Protein AF-A0A3A8KL55-F1 (afdb_monomer)

Structure (mmCIF, N/CA/C/O backbone):
data_AF-A0A3A8KL55-F1
#
_entry.id   AF-A0A3A8KL55-F1
#
loop_
_atom_site.group_PDB
_atom_site.id
_atom_site.type_symbol
_atom_site.label_atom_id
_atom_site.label_alt_id
_atom_site.label_comp_id
_atom_site.label_asym_id
_atom_site.label_entity_id
_atom_site.label_seq_id
_atom_site.pdbx_PDB_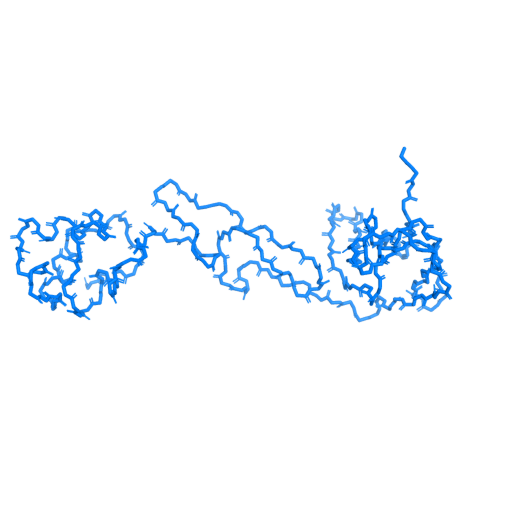ins_code
_atom_site.Cartn_x
_atom_site.Cartn_y
_atom_site.Cartn_z
_atom_site.occupancy
_atom_site.B_iso_or_equiv
_atom_site.auth_seq_id
_atom_site.auth_comp_id
_atom_site.auth_asym_id
_atom_site.auth_atom_id
_atom_site.pdbx_PDB_model_num
ATOM 1 N N . MET A 1 1 ? 3.731 14.176 -21.083 1.00 36.91 1 MET A N 1
ATOM 2 C CA . MET A 1 1 ? 4.213 13.287 -20.003 1.00 36.91 1 MET A CA 1
ATOM 3 C C . MET A 1 1 ? 4.665 11.995 -20.670 1.00 36.91 1 MET A C 1
ATOM 5 O O . MET A 1 1 ? 3.839 11.348 -21.293 1.00 36.91 1 MET A O 1
ATOM 9 N N . ARG A 1 2 ? 5.972 11.704 -20.706 1.00 37.31 2 ARG A N 1
ATOM 10 C CA . ARG A 1 2 ? 6.503 10.469 -21.318 1.00 37.31 2 ARG A CA 1
ATOM 11 C C . ARG A 1 2 ? 6.173 9.282 -20.397 1.00 37.31 2 ARG A C 1
ATOM 13 O O . ARG A 1 2 ? 6.331 9.465 -19.190 1.00 37.31 2 ARG A O 1
ATOM 20 N N . PRO A 1 3 ? 5.735 8.114 -20.899 1.00 42.66 3 PRO A N 1
ATOM 21 C CA . PRO A 1 3 ? 5.427 6.990 -20.028 1.00 42.66 3 PRO A CA 1
ATOM 22 C C . PRO A 1 3 ? 6.727 6.487 -19.399 1.00 42.66 3 PRO A C 1
ATOM 24 O O . PRO A 1 3 ? 7.694 6.197 -20.104 1.00 42.66 3 PRO A O 1
ATOM 27 N N . ASN A 1 4 ? 6.746 6.403 -18.071 1.00 59.03 4 ASN A N 1
ATOM 28 C CA . ASN A 1 4 ? 7.640 5.488 -17.369 1.00 59.03 4 ASN A CA 1
ATOM 29 C C . ASN A 1 4 ? 7.372 4.067 -17.904 1.00 59.03 4 ASN A C 1
ATOM 31 O O . ASN A 1 4 ? 6.256 3.806 -18.360 1.00 59.03 4 ASN A O 1
ATOM 35 N N . GLY A 1 5 ? 8.382 3.192 -17.908 1.00 59.16 5 GLY A N 1
ATOM 36 C CA . GLY A 1 5 ? 8.314 1.869 -18.531 1.00 59.16 5 GLY A CA 1
ATOM 37 C C . GLY A 1 5 ? 7.001 1.144 -18.233 1.00 59.16 5 GLY A C 1
ATOM 38 O O . GLY A 1 5 ? 6.706 0.816 -17.086 1.00 59.16 5 GLY A O 1
ATOM 39 N N . SER A 1 6 ? 6.188 0.970 -19.271 1.00 65.31 6 SER A N 1
ATOM 40 C CA . SER A 1 6 ? 4.924 0.246 -19.220 1.00 65.31 6 SER A CA 1
ATOM 41 C C . SER A 1 6 ? 4.944 -0.790 -20.324 1.00 65.31 6 SER A C 1
ATOM 43 O O . SER A 1 6 ? 5.433 -0.527 -21.427 1.00 65.31 6 SER A O 1
ATOM 45 N N . ILE A 1 7 ? 4.451 -1.984 -20.021 1.00 76.19 7 ILE A N 1
ATOM 46 C CA . ILE A 1 7 ? 4.358 -3.053 -21.005 1.00 76.19 7 ILE A CA 1
ATOM 47 C C . ILE A 1 7 ? 3.054 -3.809 -20.846 1.00 76.19 7 ILE A C 1
ATOM 49 O O . ILE A 1 7 ? 2.580 -4.013 -19.732 1.00 76.19 7 ILE A O 1
ATOM 53 N N . VAL A 1 8 ? 2.478 -4.210 -21.974 1.00 74.19 8 VAL A N 1
ATOM 54 C CA . VAL A 1 8 ? 1.319 -5.095 -21.996 1.00 74.19 8 VAL A CA 1
ATOM 55 C C . VAL A 1 8 ? 1.827 -6.533 -21.962 1.00 74.19 8 VAL A C 1
ATOM 57 O O . VAL A 1 8 ? 2.539 -6.951 -22.874 1.00 74.19 8 VAL A O 1
ATOM 60 N N . LEU A 1 9 ? 1.454 -7.289 -20.934 1.00 70.94 9 LEU A N 1
ATOM 61 C CA . LEU A 1 9 ? 1.744 -8.713 -20.804 1.00 70.94 9 LEU A CA 1
ATOM 62 C C . LEU A 1 9 ? 0.426 -9.465 -20.607 1.00 70.94 9 LEU A C 1
ATOM 64 O O . LEU A 1 9 ? -0.319 -9.173 -19.675 1.00 70.94 9 LEU A O 1
ATOM 68 N N . ALA A 1 10 ? 0.113 -10.390 -21.519 1.00 68.88 10 ALA A 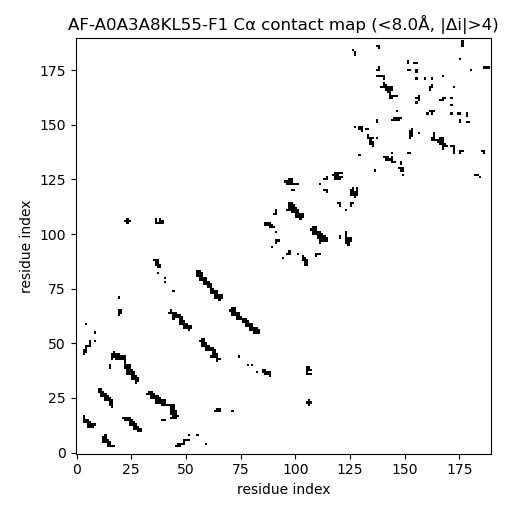N 1
ATOM 69 C CA . ALA A 1 10 ? -1.117 -11.192 -21.486 1.00 68.88 10 ALA A CA 1
ATOM 70 C C . ALA A 1 10 ? -2.422 -10.372 -21.319 1.00 68.88 10 ALA A C 1
ATOM 72 O O . ALA A 1 10 ? -3.377 -10.826 -20.699 1.00 68.88 10 ALA A O 1
ATOM 73 N N . GLY A 1 11 ? -2.467 -9.155 -21.877 1.00 70.56 11 GLY A N 1
ATOM 74 C CA . GLY A 1 11 ? -3.636 -8.269 -21.806 1.00 70.56 11 GLY A CA 1
ATOM 75 C C . GLY A 1 11 ? -3.683 -7.339 -20.590 1.00 70.56 11 GLY A C 1
ATOM 76 O O . GLY A 1 11 ? -4.599 -6.527 -20.511 1.00 70.56 11 GLY A O 1
ATOM 77 N N . SER A 1 12 ? -2.695 -7.389 -19.695 1.00 73.62 12 SER A N 1
ATOM 78 C CA . SER A 1 12 ? -2.568 -6.492 -18.537 1.00 73.62 12 SER A CA 1
ATOM 79 C C . SER A 1 12 ? -1.385 -5.540 -18.699 1.00 73.62 12 SER A C 1
ATOM 81 O O . SER A 1 12 ? -0.402 -5.891 -19.347 1.00 73.62 12 SER A O 1
ATOM 83 N N . ILE A 1 13 ? -1.455 -4.336 -18.123 1.00 81.31 13 ILE A N 1
ATOM 84 C CA . ILE A 1 13 ? -0.344 -3.368 -18.177 1.00 81.31 13 ILE A CA 1
ATOM 85 C C . ILE A 1 13 ? 0.463 -3.467 -16.887 1.00 81.31 13 ILE A C 1
ATOM 87 O O . ILE A 1 13 ? -0.091 -3.318 -15.803 1.00 81.31 13 ILE A O 1
ATOM 91 N N . VAL A 1 14 ? 1.769 -3.681 -17.006 1.00 82.62 14 VAL A N 1
ATOM 92 C CA . VAL A 1 14 ? 2.706 -3.710 -15.878 1.00 82.62 14 VAL A CA 1
ATOM 93 C C . VAL A 1 14 ? 3.468 -2.393 -15.836 1.00 82.62 14 VAL A C 1
ATOM 95 O O . VAL A 1 14 ? 4.018 -1.974 -16.858 1.00 82.62 14 VAL A O 1
ATOM 98 N N . LEU A 1 15 ? 3.529 -1.764 -14.663 1.00 82.31 15 LEU A N 1
ATOM 99 C CA . LEU A 1 15 ? 4.378 -0.604 -14.395 1.00 82.31 15 LEU A CA 1
ATOM 100 C C . LEU A 1 15 ? 5.210 -0.834 -13.143 1.00 82.31 15 LEU A C 1
ATOM 102 O O . LEU A 1 15 ? 4.754 -1.464 -12.195 1.00 82.31 15 LEU A O 1
ATOM 106 N N . ALA A 1 16 ? 6.414 -0.270 -13.117 1.00 82.19 16 ALA A N 1
ATOM 107 C CA . ALA A 1 16 ? 7.213 -0.205 -11.903 1.00 82.19 16 ALA A CA 1
ATOM 108 C C . ALA A 1 16 ? 7.806 1.188 -11.693 1.00 82.19 16 ALA A C 1
ATOM 110 O O . ALA A 1 16 ? 8.289 1.839 -12.625 1.00 82.19 16 ALA A O 1
ATOM 111 N N . GLY A 1 17 ? 7.805 1.636 -10.439 1.00 71.81 17 GLY A N 1
ATOM 112 C CA . GLY A 1 17 ? 8.478 2.861 -10.019 1.00 71.81 17 GLY A CA 1
ATOM 113 C C . GLY A 1 17 ? 7.759 4.152 -10.424 1.00 71.81 17 GLY A C 1
ATOM 114 O O . GLY A 1 17 ? 6.663 4.445 -9.958 1.00 71.81 17 GLY A O 1
ATOM 115 N N . GLY A 1 18 ? 8.427 5.014 -11.195 1.00 64.81 18 GLY A N 1
ATOM 116 C CA . GLY A 1 18 ? 7.912 6.340 -11.585 1.00 64.81 18 GLY A CA 1
ATOM 117 C C . GLY A 1 18 ? 8.309 7.506 -10.664 1.00 64.81 18 GLY A C 1
ATOM 118 O O . GLY A 1 18 ? 8.196 8.664 -11.070 1.00 64.81 18 GLY A O 1
ATOM 119 N N . SER A 1 19 ? 8.881 7.214 -9.491 1.00 71.50 19 SER A N 1
ATOM 120 C CA . SER A 1 19 ? 9.556 8.166 -8.593 1.00 71.50 19 SER A CA 1
ATOM 121 C C . SER A 1 19 ? 10.930 7.626 -8.187 1.00 71.50 19 SER A C 1
ATOM 123 O O . SER A 1 19 ? 11.159 6.419 -8.226 1.00 71.50 19 SER A O 1
ATOM 125 N N . TYR A 1 20 ? 11.848 8.504 -7.778 1.00 75.88 20 TYR A N 1
ATOM 126 C CA . TYR A 1 20 ? 13.230 8.144 -7.424 1.00 75.88 20 TYR A CA 1
ATOM 127 C C . TYR A 1 20 ? 13.354 7.264 -6.167 1.00 75.88 20 TYR A C 1
ATOM 129 O O . TYR A 1 20 ? 14.419 6.710 -5.910 1.00 75.88 20 TYR A O 1
ATOM 137 N N . ASN A 1 21 ? 12.266 7.127 -5.406 1.00 78.88 21 ASN A N 1
ATOM 138 C CA . ASN A 1 21 ? 12.149 6.342 -4.178 1.00 78.88 21 ASN A CA 1
ATOM 139 C C . ASN A 1 21 ? 10.981 5.335 -4.205 1.00 78.88 21 ASN A C 1
ATOM 141 O O . ASN A 1 21 ? 10.640 4.792 -3.159 1.00 78.88 21 ASN A O 1
ATOM 145 N N . ASN A 1 22 ? 10.347 5.103 -5.362 1.00 85.12 22 ASN A N 1
ATOM 146 C CA . ASN A 1 22 ? 9.259 4.131 -5.484 1.00 85.12 22 ASN A CA 1
ATOM 147 C C . ASN A 1 22 ? 9.781 2.836 -6.111 1.00 85.12 22 ASN A C 1
ATOM 149 O O . ASN A 1 22 ? 10.326 2.854 -7.217 1.00 85.12 22 ASN A O 1
ATOM 153 N N . THR A 1 23 ? 9.588 1.725 -5.413 1.00 88.75 23 THR A N 1
ATOM 154 C CA . THR A 1 23 ? 9.913 0.379 -5.891 1.00 88.75 23 THR A CA 1
ATOM 155 C C . THR A 1 23 ? 8.685 -0.427 -6.294 1.00 88.75 23 THR A C 1
ATOM 157 O O . THR A 1 23 ? 8.842 -1.496 -6.868 1.00 88.75 23 THR A O 1
ATOM 160 N N . THR A 1 24 ? 7.473 0.053 -6.028 1.00 88.06 24 THR A N 1
ATOM 161 C CA . THR A 1 24 ? 6.241 -0.711 -6.250 1.00 88.06 24 THR A CA 1
ATOM 162 C C . THR A 1 24 ? 6.092 -1.114 -7.714 1.00 88.06 24 THR A C 1
ATOM 164 O O . THR A 1 24 ? 6.313 -0.300 -8.617 1.00 88.06 24 THR A O 1
ATOM 167 N N . VAL A 1 25 ? 5.696 -2.368 -7.928 1.00 88.56 25 VAL A N 1
ATOM 168 C CA . VAL A 1 25 ? 5.250 -2.905 -9.212 1.00 88.56 25 VAL A CA 1
ATOM 169 C C . VAL A 1 25 ? 3.731 -3.009 -9.174 1.00 88.56 25 VAL A C 1
ATOM 171 O O . VAL A 1 25 ? 3.157 -3.643 -8.284 1.00 88.56 25 VAL A O 1
ATOM 174 N N . GLU A 1 26 ? 3.079 -2.371 -10.135 1.00 87.94 26 GLU A N 1
ATOM 175 C CA . GLU A 1 26 ? 1.630 -2.280 -10.249 1.00 87.94 26 GLU A CA 1
ATOM 176 C C . GLU A 1 26 ? 1.160 -2.936 -11.548 1.00 87.94 26 GLU A C 1
ATOM 178 O O . GLU A 1 26 ? 1.756 -2.765 -12.615 1.00 87.94 26 GLU A O 1
ATOM 183 N N . LEU A 1 27 ? 0.071 -3.690 -11.444 1.00 88.12 27 LEU A N 1
ATOM 184 C CA . LEU A 1 27 ? -0.604 -4.357 -12.544 1.00 88.12 27 LEU A CA 1
ATOM 185 C C . LEU A 1 27 ? -1.968 -3.703 -12.755 1.00 88.12 27 LEU A C 1
ATOM 187 O O . LEU A 1 27 ? -2.792 -3.658 -11.840 1.00 88.12 27 LEU A O 1
ATOM 191 N N . TYR A 1 28 ? -2.218 -3.231 -13.969 1.00 86.25 28 TYR A N 1
ATOM 192 C CA . TYR A 1 28 ? -3.541 -2.822 -14.413 1.00 86.25 28 TYR A CA 1
ATOM 193 C C . TYR A 1 28 ? -4.221 -3.966 -15.144 1.00 86.25 28 TYR A C 1
ATOM 195 O O . TYR A 1 28 ? -3.682 -4.482 -16.126 1.00 86.25 28 TYR A O 1
ATOM 203 N N . THR A 1 29 ? -5.421 -4.310 -14.687 1.00 82.88 29 THR A N 1
ATOM 204 C CA . THR A 1 29 ? -6.281 -5.315 -15.314 1.00 82.88 29 THR A CA 1
ATOM 205 C C . THR A 1 29 ? -7.404 -4.602 -16.075 1.00 82.88 29 THR A C 1
ATOM 207 O O . THR A 1 29 ? -8.324 -4.083 -15.438 1.00 82.88 29 THR A O 1
ATOM 210 N N . PRO A 1 30 ? -7.377 -4.541 -17.424 1.00 83.25 30 PRO A N 1
ATOM 211 C CA . PRO A 1 30 ? -8.348 -3.753 -18.189 1.00 83.25 30 PRO A CA 1
ATOM 212 C C . PRO A 1 30 ? -9.792 -4.243 -18.079 1.00 83.25 30 PRO A C 1
ATOM 214 O O . PRO A 1 30 ? -10.712 -3.441 -18.188 1.00 83.25 30 PRO A O 1
ATOM 217 N N . THR A 1 31 ? -10.004 -5.542 -17.848 1.00 84.88 31 THR A N 1
ATOM 218 C CA . THR A 1 31 ? -11.348 -6.132 -17.734 1.00 84.88 31 THR A CA 1
ATOM 219 C C . THR A 1 31 ? -12.111 -5.613 -16.517 1.00 84.88 31 THR A C 1
ATOM 221 O O . THR A 1 31 ? -13.326 -5.454 -16.581 1.00 84.88 31 THR A O 1
ATOM 224 N N . THR A 1 32 ? -11.407 -5.318 -15.424 1.00 84.94 32 THR A N 1
ATOM 225 C CA . THR A 1 32 ? -11.970 -4.741 -14.194 1.00 84.94 32 THR A CA 1
ATOM 226 C C . THR A 1 32 ? -11.694 -3.245 -14.070 1.00 84.94 32 THR A C 1
ATOM 228 O O . THR A 1 32 ? -12.287 -2.577 -13.226 1.00 84.94 32 THR A O 1
ATOM 231 N N . GLY A 1 33 ? -10.782 -2.706 -14.882 1.00 85.75 33 GLY A N 1
ATOM 232 C CA . GLY A 1 33 ? -10.326 -1.324 -14.791 1.00 85.75 33 GLY A CA 1
ATOM 233 C C . GLY A 1 33 ? -9.566 -1.018 -13.497 1.00 85.75 33 GLY A C 1
ATOM 234 O O . GLY A 1 33 ? -9.502 0.143 -13.096 1.00 85.75 33 GLY A O 1
ATOM 235 N N . THR A 1 34 ? -9.006 -2.030 -12.828 1.00 84.62 34 THR A N 1
ATOM 236 C CA . THR A 1 34 ? -8.385 -1.880 -11.503 1.00 84.62 34 THR A CA 1
ATOM 237 C C . THR A 1 34 ? -6.866 -1.957 -11.555 1.00 84.62 34 THR A C 1
ATOM 239 O O . THR A 1 34 ? -6.295 -2.749 -12.306 1.00 84.62 34 THR A O 1
ATOM 242 N N . TRP A 1 35 ? -6.228 -1.181 -10.680 1.00 86.75 35 TRP A N 1
ATOM 243 C CA . TRP A 1 35 ? -4.807 -1.274 -10.357 1.00 86.75 35 TRP A CA 1
ATOM 244 C C . TRP A 1 35 ? -4.599 -2.136 -9.113 1.00 86.75 35 TRP A C 1
ATOM 246 O O . TRP A 1 35 ? -5.328 -1.992 -8.131 1.00 86.75 35 TRP A O 1
ATOM 256 N N . SER A 1 36 ? -3.588 -2.999 -9.135 1.00 84.38 36 SER A N 1
ATOM 257 C CA . SER A 1 36 ? -3.158 -3.779 -7.972 1.00 84.38 36 SER A CA 1
ATOM 258 C C . SER A 1 36 ? -1.638 -3.798 -7.874 1.00 84.38 36 SER A C 1
ATOM 260 O O . SER A 1 36 ? -0.959 -4.063 -8.862 1.00 84.38 36 SER A O 1
ATOM 262 N N . SER A 1 37 ? -1.099 -3.566 -6.680 1.00 88.38 37 SER A N 1
ATOM 263 C CA . SER A 1 37 ? 0.328 -3.756 -6.409 1.00 88.38 37 SER A CA 1
ATOM 264 C C . SER A 1 37 ? 0.618 -5.252 -6.273 1.00 88.38 37 SER A C 1
ATOM 266 O O . SER A 1 37 ? -0.044 -5.943 -5.503 1.00 88.38 37 SER A O 1
ATOM 268 N N . VAL A 1 38 ? 1.575 -5.738 -7.064 1.00 89.06 38 VAL A N 1
ATOM 269 C CA . VAL A 1 38 ? 1.903 -7.169 -7.218 1.00 89.06 38 VAL A CA 1
ATOM 270 C C . VAL A 1 38 ? 3.298 -7.516 -6.698 1.00 89.06 38 VAL A C 1
ATOM 272 O O . VAL A 1 38 ? 3.735 -8.661 -6.773 1.00 89.06 38 VAL A O 1
ATOM 275 N N . GLY A 1 39 ? 4.007 -6.529 -6.153 1.00 88.62 39 GLY A N 1
ATOM 276 C CA . GLY A 1 39 ? 5.327 -6.678 -5.557 1.00 88.62 39 GLY A CA 1
ATOM 277 C C . GLY A 1 39 ? 6.113 -5.375 -5.611 1.00 88.62 39 GLY A C 1
ATOM 278 O O . GLY A 1 39 ? 5.568 -4.307 -5.897 1.00 88.62 39 GLY A O 1
ATOM 279 N N . ALA A 1 40 ? 7.412 -5.476 -5.353 1.00 89.06 40 ALA A N 1
ATOM 280 C CA . ALA A 1 40 ? 8.327 -4.350 -5.397 1.00 89.06 40 ALA A CA 1
ATOM 281 C C . ALA A 1 40 ? 9.672 -4.764 -5.999 1.00 89.06 40 ALA A C 1
ATOM 283 O O . ALA A 1 40 ? 10.133 -5.888 -5.808 1.00 89.06 40 ALA A O 1
ATOM 284 N N . LEU A 1 41 ? 10.300 -3.825 -6.696 1.00 88.06 41 LEU A N 1
ATOM 285 C CA . LEU A 1 41 ? 11.698 -3.883 -7.080 1.00 88.06 41 LEU A CA 1
ATOM 286 C C . LEU A 1 41 ? 12.594 -3.791 -5.835 1.00 88.06 41 LEU A C 1
ATOM 288 O O . LEU A 1 41 ? 12.299 -3.104 -4.859 1.00 88.06 41 LEU A O 1
ATOM 292 N N . THR A 1 42 ? 13.740 -4.440 -5.899 1.00 89.12 42 THR A N 1
ATOM 293 C CA . THR A 1 42 ? 14.839 -4.343 -4.938 1.00 89.12 42 THR A CA 1
ATOM 294 C C . THR A 1 42 ? 15.500 -2.966 -4.958 1.00 89.12 42 THR A C 1
ATOM 296 O O . THR A 1 42 ? 15.993 -2.504 -3.929 1.00 89.12 42 THR A O 1
ATOM 299 N N . GLN A 1 43 ? 15.483 -2.278 -6.105 1.00 88.00 43 GLN A N 1
ATOM 300 C CA . GLN A 1 43 ? 16.051 -0.943 -6.265 1.00 88.00 43 GLN A CA 1
ATOM 301 C C . GLN A 1 43 ? 15.096 -0.026 -7.033 1.00 88.00 43 GLN A C 1
ATOM 303 O O . GLN A 1 43 ? 14.657 -0.338 -8.140 1.00 88.00 43 GLN A O 1
ATOM 308 N N . ALA A 1 44 ? 14.809 1.148 -6.460 1.00 89.00 44 ALA A N 1
ATOM 309 C CA . ALA A 1 44 ? 14.002 2.161 -7.129 1.00 89.00 44 ALA A CA 1
ATOM 310 C C . ALA A 1 44 ? 14.709 2.622 -8.407 1.00 89.00 44 ALA A C 1
ATOM 312 O O . ALA A 1 44 ? 15.908 2.901 -8.403 1.00 89.00 44 ALA A O 1
ATOM 313 N N . ARG A 1 45 ? 13.959 2.724 -9.503 1.00 89.94 45 ARG A N 1
ATOM 314 C CA . ARG A 1 45 ? 14.486 3.147 -10.802 1.00 89.94 45 ARG A CA 1
ATOM 315 C C . ARG A 1 45 ? 13.444 3.948 -11.568 1.00 89.94 45 ARG A C 1
ATOM 317 O O . ARG A 1 45 ? 12.284 3.560 -11.677 1.00 89.94 45 ARG A O 1
ATOM 324 N N . LYS A 1 46 ? 13.869 5.057 -12.165 1.00 87.62 46 LYS A N 1
ATOM 325 C CA . LYS A 1 46 ? 13.066 5.914 -13.052 1.00 87.62 46 LYS A CA 1
ATOM 326 C C . LYS A 1 46 ? 13.718 5.990 -14.430 1.00 87.62 46 LYS A C 1
ATOM 328 O O . LYS A 1 46 ? 14.923 5.784 -14.545 1.00 87.62 46 LYS A O 1
ATOM 333 N N . SER A 1 47 ? 12.934 6.314 -15.460 1.00 87.94 47 SER A N 1
ATOM 334 C CA . SER A 1 47 ? 13.427 6.516 -16.831 1.00 87.94 47 SER A CA 1
ATOM 335 C C . SER A 1 47 ? 14.160 5.287 -17.383 1.00 87.94 47 SER A C 1
ATOM 337 O O . SER A 1 47 ? 15.100 5.413 -18.161 1.00 87.94 47 SER A O 1
ATOM 339 N N . HIS A 1 48 ? 13.747 4.101 -16.942 1.00 87.81 48 HIS A N 1
ATOM 340 C CA . HIS A 1 48 ? 14.295 2.821 -17.363 1.00 87.81 48 HIS A CA 1
ATOM 341 C C . HIS A 1 48 ? 13.464 2.264 -18.535 1.00 87.81 48 HIS A C 1
ATOM 343 O O . HIS A 1 48 ? 12.237 2.415 -18.536 1.00 87.81 48 HIS A O 1
ATOM 349 N N . PRO A 1 49 ? 14.083 1.613 -19.532 1.00 88.38 49 PRO A N 1
ATOM 350 C CA . PRO A 1 49 ? 13.366 0.768 -20.477 1.00 88.38 49 PRO A CA 1
ATOM 351 C C . PRO A 1 49 ? 12.795 -0.486 -19.799 1.00 88.38 49 PRO A C 1
ATOM 353 O O . PRO A 1 49 ? 13.403 -1.042 -18.881 1.00 88.38 49 PRO A O 1
ATOM 356 N N . THR A 1 50 ? 11.648 -0.943 -20.296 1.00 87.88 50 THR A N 1
ATOM 357 C CA . THR A 1 50 ? 10.954 -2.166 -19.863 1.00 87.88 50 THR A CA 1
ATOM 358 C C . THR A 1 50 ? 10.788 -3.132 -21.022 1.00 87.88 50 THR A C 1
ATOM 360 O O . THR A 1 50 ? 10.318 -2.729 -22.086 1.00 87.88 50 THR A O 1
ATOM 363 N N . VAL A 1 51 ? 11.134 -4.402 -20.811 1.00 89.44 51 VAL A N 1
ATOM 364 C CA . VAL A 1 51 ? 11.040 -5.461 -21.828 1.00 89.44 51 VAL A CA 1
ATOM 365 C C . VAL A 1 51 ? 10.304 -6.669 -21.257 1.00 89.44 51 VAL A C 1
ATOM 367 O O . VAL A 1 51 ? 10.587 -7.098 -20.144 1.00 89.44 51 VAL A O 1
ATOM 370 N N . ALA A 1 52 ? 9.369 -7.227 -22.020 1.00 89.31 52 ALA A N 1
ATOM 371 C CA . ALA A 1 52 ? 8.691 -8.473 -21.688 1.00 89.31 52 ALA A CA 1
ATOM 372 C C . ALA A 1 52 ? 9.528 -9.636 -22.209 1.00 89.31 52 ALA A C 1
ATOM 374 O O . ALA A 1 52 ? 9.974 -9.618 -23.360 1.00 89.31 52 ALA A O 1
ATOM 375 N N . LEU A 1 53 ? 9.740 -10.638 -21.366 1.00 87.69 53 LEU A N 1
ATOM 376 C CA . LEU A 1 53 ? 10.454 -11.851 -21.726 1.00 87.69 53 LEU A CA 1
ATOM 377 C C . LEU A 1 53 ? 9.465 -12.923 -22.227 1.00 87.69 53 LEU A C 1
ATOM 379 O O . LEU A 1 53 ? 8.315 -12.948 -21.781 1.00 87.69 53 LEU A O 1
ATOM 383 N N . PRO A 1 54 ? 9.885 -13.830 -23.134 1.00 86.38 54 PRO A N 1
ATOM 384 C CA . PRO A 1 54 ? 9.018 -14.893 -23.663 1.00 86.38 54 PRO A CA 1
ATOM 385 C C . PRO A 1 54 ? 8.470 -15.855 -22.602 1.00 86.38 54 PRO A C 1
ATOM 387 O O . PRO A 1 54 ? 7.462 -16.513 -22.832 1.00 86.38 54 PRO A O 1
ATOM 390 N N . ASP A 1 55 ? 9.135 -15.939 -21.451 1.00 85.50 55 ASP A N 1
ATOM 391 C CA . ASP A 1 55 ? 8.727 -16.753 -20.304 1.00 85.50 55 ASP A CA 1
ATOM 392 C C . ASP A 1 55 ? 7.721 -16.045 -19.375 1.00 85.50 55 ASP A C 1
ATOM 394 O O . ASP A 1 55 ? 7.367 -16.583 -18.330 1.00 85.50 55 ASP A O 1
ATOM 398 N N . GLY A 1 56 ? 7.249 -14.848 -19.744 1.00 83.00 56 GLY A N 1
ATOM 399 C CA . GLY A 1 56 ? 6.248 -14.088 -18.991 1.00 83.00 56 GLY A CA 1
ATOM 400 C C . GLY A 1 56 ? 6.817 -13.166 -17.908 1.00 83.00 56 GLY A C 1
ATOM 401 O O . GLY A 1 56 ? 6.050 -12.469 -17.243 1.00 83.00 56 GLY A O 1
ATOM 402 N N . ARG A 1 57 ? 8.142 -13.110 -17.735 1.00 88.50 57 ARG A N 1
ATOM 403 C CA . ARG A 1 57 ? 8.793 -12.175 -16.803 1.00 88.50 57 ARG A CA 1
ATOM 404 C C . ARG A 1 57 ? 8.997 -10.794 -17.431 1.00 88.50 57 ARG A C 1
ATOM 406 O O . ARG A 1 57 ? 8.946 -10.627 -18.650 1.00 88.50 57 ARG A O 1
ATOM 413 N N . VAL A 1 58 ? 9.260 -9.788 -16.599 1.00 90.06 58 VAL A N 1
ATOM 414 C CA . VAL A 1 58 ? 9.512 -8.403 -17.032 1.00 90.06 58 VAL A CA 1
ATOM 415 C C . VAL A 1 58 ? 10.925 -7.982 -16.650 1.00 90.06 58 VAL A C 1
ATOM 417 O O . VAL A 1 58 ? 11.360 -8.194 -15.524 1.00 90.06 58 VAL A O 1
ATOM 420 N N . LEU A 1 59 ? 11.645 -7.374 -17.587 1.00 91.00 59 LEU A N 1
ATOM 421 C CA . LEU A 1 59 ? 13.001 -6.870 -17.411 1.00 91.00 59 LEU A CA 1
ATOM 422 C C . LEU A 1 59 ? 12.997 -5.340 -17.345 1.00 91.00 59 LEU A C 1
ATOM 424 O O . LEU A 1 59 ? 12.544 -4.675 -18.280 1.00 91.00 59 LEU A O 1
ATOM 428 N N . PHE A 1 60 ? 13.557 -4.786 -16.274 1.00 91.06 60 PHE A N 1
ATOM 429 C CA . PHE A 1 60 ? 13.757 -3.356 -16.067 1.00 91.06 60 PHE A CA 1
ATOM 430 C C . PHE A 1 60 ? 15.240 -3.006 -16.207 1.00 91.06 60 PHE A C 1
ATOM 432 O O . PHE A 1 60 ? 16.071 -3.439 -15.408 1.00 91.06 60 PHE A O 1
ATOM 439 N N . LEU A 1 61 ? 15.587 -2.221 -17.225 1.00 91.94 61 LEU A N 1
ATOM 440 C CA . LEU A 1 61 ? 16.975 -1.970 -17.624 1.00 91.94 61 LEU A CA 1
ATOM 441 C C . LEU A 1 61 ? 17.466 -0.6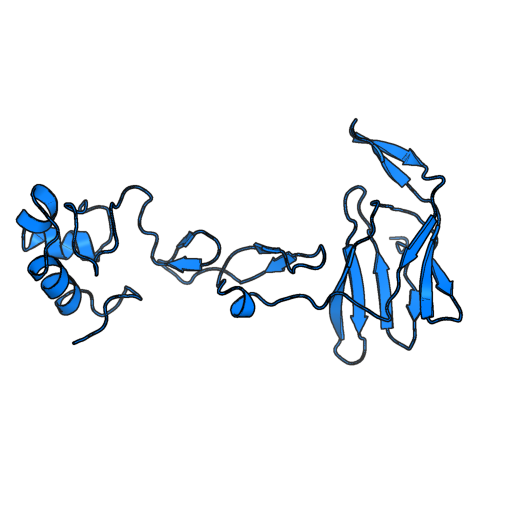10 -17.112 1.00 91.94 61 LEU A C 1
ATOM 443 O O . LEU A 1 61 ? 16.942 0.425 -17.510 1.00 91.94 61 LEU A O 1
ATOM 447 N N . GLY A 1 62 ? 18.501 -0.583 -16.272 1.00 91.88 62 GLY A N 1
ATOM 448 C CA . GLY A 1 62 ? 19.167 0.655 -15.861 1.00 91.88 62 GLY A CA 1
ATOM 449 C C . GLY A 1 62 ? 18.207 1.718 -15.315 1.00 91.88 62 GLY A C 1
ATOM 450 O O . GLY A 1 62 ? 17.377 1.441 -14.443 1.00 91.88 62 GLY A O 1
ATOM 451 N N . GLY A 1 63 ? 18.336 2.942 -15.828 1.00 90.94 63 GLY A N 1
ATOM 452 C CA . GLY A 1 63 ? 17.575 4.115 -15.398 1.00 90.94 63 GLY A CA 1
ATOM 453 C C . GLY A 1 63 ? 18.345 4.968 -14.393 1.00 90.94 63 GLY A C 1
ATOM 454 O O . GLY A 1 63 ? 19.572 4.937 -14.343 1.00 90.94 63 GLY A O 1
ATOM 455 N N . THR A 1 64 ? 17.624 5.749 -13.596 1.00 91.38 64 THR A N 1
ATOM 456 C CA . THR A 1 64 ? 18.196 6.599 -12.541 1.00 91.38 64 THR A CA 1
ATOM 457 C C . THR A 1 64 ? 17.524 6.342 -11.200 1.00 91.38 64 THR A C 1
ATOM 459 O O . THR A 1 64 ? 16.298 6.200 -11.159 1.00 91.38 64 THR A O 1
ATOM 462 N N . ALA A 1 65 ? 18.300 6.372 -10.120 1.00 90.12 65 ALA A N 1
ATOM 463 C CA . ALA A 1 65 ? 17.831 6.268 -8.737 1.00 90.12 65 ALA A CA 1
ATOM 464 C C . ALA A 1 65 ? 18.346 7.439 -7.890 1.00 90.12 65 ALA A C 1
ATOM 466 O O . ALA A 1 65 ? 19.284 8.128 -8.294 1.00 90.12 65 ALA A O 1
ATOM 467 N N . SER A 1 66 ? 17.767 7.650 -6.708 1.00 90.19 66 SER A N 1
ATOM 468 C CA . SER A 1 66 ? 18.360 8.532 -5.696 1.00 90.19 66 SER A CA 1
ATOM 469 C C . SER A 1 66 ? 19.461 7.805 -4.920 1.00 90.19 66 SER A C 1
ATOM 471 O O . SER A 1 66 ? 19.260 6.688 -4.445 1.00 90.19 66 SER A O 1
ATOM 473 N N . SER A 1 67 ? 20.617 8.448 -4.761 1.00 86.31 67 SER A N 1
ATOM 474 C CA . SER A 1 67 ? 21.664 8.030 -3.829 1.00 86.31 67 SER A CA 1
ATOM 475 C C . SER A 1 67 ? 21.255 8.313 -2.379 1.00 86.31 67 SER A C 1
ATOM 477 O O . SER A 1 67 ? 20.325 9.077 -2.112 1.00 86.31 67 SER A O 1
ATOM 479 N N . SER A 1 68 ? 22.013 7.771 -1.423 1.00 84.38 68 SER A N 1
ATOM 480 C CA . SER A 1 68 ? 21.875 8.100 0.005 1.00 84.38 68 SER A CA 1
ATOM 481 C C . SER A 1 68 ? 22.073 9.591 0.312 1.00 84.38 68 SER A C 1
ATOM 483 O O . SER A 1 68 ? 21.536 10.091 1.292 1.00 84.38 68 SER A O 1
ATOM 485 N N . SER A 1 69 ? 22.802 10.316 -0.541 1.00 86.56 69 SER A N 1
ATOM 486 C CA . SER A 1 69 ? 22.991 11.769 -0.470 1.00 86.56 69 SER A CA 1
ATOM 487 C C . SER A 1 69 ? 21.898 12.577 -1.188 1.00 86.56 69 SER A C 1
ATOM 489 O O . SER A 1 69 ? 22.024 13.793 -1.316 1.00 86.56 69 SER A O 1
ATOM 491 N N . GLY A 1 70 ? 20.840 11.925 -1.686 1.00 83.94 70 GLY A N 1
ATOM 492 C CA . GLY A 1 70 ? 19.728 12.563 -2.400 1.00 83.94 70 GLY A CA 1
ATOM 493 C C . GLY A 1 70 ? 20.032 12.943 -3.854 1.00 83.94 70 GLY A C 1
ATOM 494 O O . GLY A 1 70 ? 19.179 13.518 -4.527 1.00 83.94 70 GLY A O 1
ATOM 495 N N . SER A 1 71 ? 21.221 12.611 -4.362 1.00 89.06 71 SER A N 1
ATOM 496 C CA . SER A 1 71 ? 21.626 12.913 -5.736 1.00 89.06 71 SER A CA 1
ATOM 497 C C . SER A 1 71 ? 21.106 11.857 -6.712 1.00 89.06 71 SER A C 1
ATOM 499 O O . SER A 1 71 ? 21.010 10.681 -6.371 1.00 89.06 71 SER A O 1
ATOM 501 N N . MET A 1 72 ? 20.768 12.251 -7.939 1.00 88.50 72 MET A N 1
ATOM 502 C CA . MET A 1 72 ? 20.329 11.301 -8.964 1.00 88.50 72 MET A CA 1
ATOM 503 C C . MET A 1 72 ? 21.535 10.612 -9.604 1.00 88.50 72 MET A C 1
ATOM 505 O O . MET A 1 72 ? 22.401 11.282 -10.163 1.00 88.50 72 MET A O 1
ATOM 509 N N . VAL A 1 73 ? 21.567 9.281 -9.566 1.00 91.56 73 VAL A N 1
ATOM 510 C CA . VAL A 1 73 ? 22.661 8.473 -10.121 1.00 91.56 73 VAL A CA 1
ATOM 511 C C . VAL A 1 73 ? 22.153 7.505 -11.193 1.00 91.56 73 VAL A C 1
ATOM 513 O O . VAL A 1 73 ? 21.064 6.940 -11.033 1.00 91.56 73 VAL A O 1
ATOM 516 N N . PRO A 1 74 ? 22.900 7.307 -12.297 1.00 92.62 74 PRO A N 1
ATOM 517 C CA . PRO A 1 74 ? 22.567 6.298 -13.292 1.00 92.62 74 PRO A CA 1
ATOM 518 C C . PRO A 1 74 ? 22.777 4.893 -12.721 1.00 92.62 74 PRO A C 1
ATOM 520 O O . PRO A 1 74 ? 23.729 4.637 -11.984 1.00 92.62 74 PRO A O 1
ATOM 523 N N . LEU A 1 75 ? 21.894 3.971 -13.090 1.00 91.75 75 LEU A N 1
ATOM 524 C CA . LEU A 1 75 ? 21.989 2.567 -12.723 1.00 91.75 75 LEU A CA 1
ATOM 525 C C . LEU A 1 75 ? 22.626 1.769 -13.860 1.00 91.75 75 LEU A C 1
ATOM 527 O O . LEU A 1 75 ? 22.100 1.728 -14.970 1.00 91.75 75 LEU A O 1
ATOM 531 N N . ALA A 1 76 ? 23.716 1.071 -13.547 1.00 93.44 76 ALA A N 1
ATOM 532 C CA . ALA A 1 76 ? 24.303 0.030 -14.395 1.00 93.44 76 ALA A CA 1
ATOM 533 C C . ALA A 1 76 ? 23.748 -1.372 -14.058 1.00 93.44 76 ALA A C 1
ATOM 535 O O . ALA A 1 76 ? 24.377 -2.384 -14.348 1.00 93.44 76 ALA A O 1
ATOM 536 N N . SER A 1 77 ? 22.586 -1.429 -13.398 1.00 92.50 77 SER A N 1
ATOM 537 C CA . SER A 1 77 ? 21.919 -2.656 -12.963 1.00 92.50 77 SER A CA 1
ATOM 538 C C . SER A 1 77 ? 20.669 -2.931 -13.795 1.00 92.50 77 SER A C 1
ATOM 540 O O . SER A 1 77 ? 19.981 -2.013 -14.248 1.00 92.50 77 SER A O 1
ATOM 542 N N . VAL A 1 78 ? 20.347 -4.209 -13.946 1.00 92.69 78 VAL A N 1
ATOM 543 C CA . VAL A 1 78 ? 19.082 -4.691 -14.502 1.00 92.69 78 VAL A CA 1
ATOM 544 C C . VAL A 1 78 ? 18.327 -5.445 -13.420 1.00 92.69 78 VAL A C 1
ATOM 546 O O . VAL A 1 78 ? 18.939 -6.000 -12.508 1.00 92.69 78 VAL A O 1
ATOM 549 N N . GLU A 1 79 ? 17.008 -5.472 -13.527 1.00 92.00 79 GLU A N 1
ATOM 550 C CA . GLU A 1 79 ? 16.162 -6.216 -12.611 1.00 92.00 79 GLU A CA 1
ATOM 551 C C . GLU A 1 79 ? 15.102 -7.013 -13.364 1.00 92.00 79 GLU A C 1
ATOM 553 O O . GLU A 1 79 ? 14.437 -6.487 -14.253 1.00 92.00 79 GLU A O 1
ATOM 558 N N . VAL A 1 80 ? 14.975 -8.293 -13.019 1.00 91.00 80 VAL A N 1
ATOM 559 C CA . VAL A 1 80 ? 13.951 -9.193 -13.555 1.00 91.00 80 VAL A CA 1
ATOM 560 C C . VAL A 1 80 ? 12.852 -9.314 -12.509 1.00 91.00 80 VAL A C 1
ATOM 562 O O . VAL A 1 80 ? 13.139 -9.618 -11.354 1.00 91.00 80 VAL A O 1
ATOM 565 N N . PHE A 1 81 ? 11.606 -9.122 -12.919 1.00 89.19 81 PHE A N 1
ATOM 566 C CA . PHE A 1 81 ? 10.432 -9.316 -12.083 1.00 89.19 81 PHE A CA 1
ATOM 567 C C . PHE A 1 81 ? 9.594 -10.474 -12.615 1.00 89.19 81 PHE A C 1
ATOM 569 O O . PHE A 1 81 ? 9.279 -10.535 -13.807 1.00 89.19 81 PHE A O 1
ATOM 576 N N . ASP A 1 82 ? 9.251 -11.395 -11.722 1.00 87.38 82 ASP A N 1
ATOM 577 C CA . ASP A 1 82 ? 8.481 -12.588 -12.037 1.00 87.38 82 ASP A CA 1
ATOM 578 C C . ASP A 1 82 ? 7.020 -12.411 -11.611 1.00 87.38 82 ASP A C 1
ATOM 580 O O . ASP A 1 82 ? 6.716 -12.258 -10.431 1.00 87.38 82 ASP A O 1
ATOM 584 N N . LEU A 1 83 ? 6.118 -12.420 -12.594 1.00 80.25 83 LEU A N 1
ATOM 585 C CA . LEU A 1 83 ? 4.676 -12.291 -12.384 1.00 80.25 83 LEU A CA 1
ATOM 586 C C . LEU A 1 83 ? 3.982 -13.634 -12.128 1.00 80.25 83 LEU A C 1
ATOM 588 O O . LEU A 1 83 ? 2.777 -13.638 -11.891 1.00 80.25 83 LEU A O 1
ATOM 592 N N . SER A 1 84 ? 4.702 -14.760 -12.176 1.00 79.06 84 SER A N 1
ATOM 593 C CA . SER A 1 84 ? 4.131 -16.090 -11.914 1.00 79.06 84 SER A CA 1
ATOM 594 C C . SER A 1 84 ? 3.836 -16.337 -10.431 1.00 79.06 84 SER A C 1
ATOM 596 O O . SER A 1 84 ? 2.952 -17.129 -10.111 1.00 79.06 84 SER A O 1
ATOM 598 N N . ASN A 1 85 ? 4.511 -15.617 -9.529 1.00 76.38 85 ASN A N 1
ATOM 599 C CA . ASN A 1 85 ? 4.224 -15.610 -8.095 1.00 76.38 85 ASN A CA 1
ATOM 600 C C . ASN A 1 85 ? 4.032 -14.169 -7.590 1.00 76.38 85 ASN A C 1
ATOM 602 O O . ASN A 1 85 ? 4.892 -13.636 -6.881 1.00 76.38 85 ASN A O 1
ATOM 606 N N . PRO A 1 86 ? 2.939 -13.500 -7.996 1.00 78.38 86 PRO A N 1
ATOM 607 C CA . PRO A 1 86 ? 2.703 -12.123 -7.610 1.00 78.38 86 PRO A CA 1
ATOM 608 C C . PRO A 1 86 ? 2.381 -12.059 -6.115 1.00 78.38 86 PRO A C 1
ATOM 610 O O . PRO A 1 86 ? 1.628 -12.875 -5.575 1.00 78.38 86 PRO A O 1
ATOM 613 N N . CYS A 1 87 ? 2.918 -11.047 -5.440 1.00 85.38 87 CYS A N 1
ATOM 614 C CA . CYS A 1 87 ? 2.500 -10.740 -4.082 1.00 85.38 87 CYS A CA 1
ATOM 615 C C . CYS A 1 87 ? 1.007 -10.391 -4.098 1.00 85.38 87 CYS 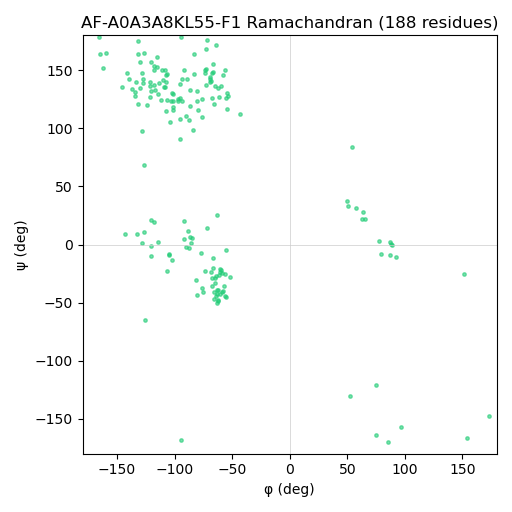A C 1
ATOM 617 O O . CYS A 1 87 ? 0.573 -9.543 -4.877 1.00 85.38 87 CYS A O 1
ATOM 619 N N . THR A 1 88 ? 0.216 -11.062 -3.258 1.00 85.75 88 THR A N 1
ATOM 620 C CA . THR A 1 88 ? -1.218 -10.783 -3.130 1.00 85.75 88 THR A CA 1
ATOM 621 C C . THR A 1 88 ? -1.416 -9.726 -2.045 1.00 85.75 88 THR A C 1
ATOM 623 O O . THR A 1 88 ? -1.179 -10.028 -0.872 1.00 85.75 88 THR A O 1
ATOM 626 N N . PRO A 1 89 ? -1.822 -8.491 -2.394 1.00 84.75 89 PRO A N 1
ATOM 627 C CA . PRO A 1 89 ? -1.986 -7.441 -1.405 1.00 84.75 89 PRO A CA 1
ATOM 628 C C . PRO A 1 89 ? -3.112 -7.792 -0.434 1.00 84.75 89 PRO A C 1
ATOM 630 O O . PRO A 1 89 ? -4.183 -8.256 -0.827 1.00 84.75 89 PRO A O 1
ATOM 633 N N . THR A 1 90 ? -2.868 -7.557 0.853 1.00 88.81 90 THR A N 1
ATOM 634 C CA . THR A 1 90 ? -3.904 -7.713 1.880 1.00 88.81 90 THR A CA 1
ATOM 635 C C . THR A 1 90 ? -4.946 -6.588 1.777 1.00 88.81 90 THR A C 1
ATOM 637 O O . THR A 1 90 ? -4.815 -5.666 0.971 1.00 88.81 90 THR A O 1
ATOM 640 N N . THR A 1 91 ? -5.997 -6.638 2.593 1.00 88.50 91 THR A N 1
ATOM 641 C CA . THR A 1 91 ? -7.023 -5.588 2.666 1.00 88.50 91 THR A CA 1
ATOM 642 C C . THR A 1 91 ? -7.019 -4.917 4.035 1.00 88.50 91 THR A C 1
ATOM 644 O O . THR A 1 91 ? -6.518 -5.464 5.018 1.00 88.50 91 THR A O 1
ATOM 647 N N . CYS A 1 92 ? -7.617 -3.729 4.121 1.00 88.25 92 CYS A N 1
ATOM 648 C CA . CYS A 1 92 ? -7.838 -3.055 5.400 1.00 88.25 92 CYS A CA 1
ATOM 649 C C . CYS A 1 92 ? -8.609 -3.947 6.381 1.00 88.25 92 CYS A C 1
ATOM 651 O O . CYS A 1 92 ? -8.179 -4.121 7.518 1.00 88.25 92 CYS A O 1
ATOM 653 N N . ALA A 1 93 ? -9.680 -4.594 5.908 1.00 85.12 93 ALA A N 1
ATOM 654 C CA . ALA A 1 93 ? -10.485 -5.515 6.704 1.00 85.12 93 ALA A CA 1
ATOM 655 C C . ALA A 1 93 ? -9.685 -6.743 7.171 1.00 85.12 93 ALA A C 1
ATOM 657 O O . ALA A 1 93 ? -9.766 -7.109 8.340 1.00 85.12 93 ALA A O 1
ATOM 658 N N . ALA A 1 94 ? -8.861 -7.333 6.298 1.00 86.56 94 ALA A N 1
ATOM 659 C CA . ALA A 1 94 ? -8.012 -8.473 6.651 1.00 86.56 94 ALA A CA 1
ATOM 660 C C . ALA A 1 94 ? -6.947 -8.127 7.709 1.00 86.56 94 ALA A C 1
ATOM 662 O O . ALA A 1 94 ? -6.544 -8.996 8.476 1.00 86.56 94 ALA A O 1
ATOM 663 N N . GLN A 1 95 ? -6.519 -6.862 7.786 1.00 84.06 95 GLN A N 1
ATOM 664 C CA . GLN A 1 95 ? -5.624 -6.358 8.838 1.00 84.06 95 GLN A CA 1
ATOM 665 C C . GLN A 1 95 ? -6.365 -5.765 10.054 1.00 84.06 95 GLN A C 1
ATOM 667 O O . GLN A 1 95 ? -5.725 -5.200 10.945 1.00 84.06 95 GLN A O 1
ATOM 672 N N . GLY A 1 96 ? -7.701 -5.840 10.098 1.00 82.88 96 GLY A N 1
ATOM 673 C CA . GLY A 1 96 ? -8.513 -5.261 11.175 1.00 82.88 96 GLY A CA 1
ATOM 674 C C . GLY A 1 96 ? -8.423 -3.733 11.269 1.00 82.88 96 GLY A C 1
ATOM 675 O O . GLY A 1 96 ? -8.539 -3.175 12.358 1.00 82.88 96 GLY A O 1
ATOM 676 N N . LYS A 1 97 ? -8.154 -3.047 10.152 1.00 86.56 97 LYS A N 1
ATOM 677 C CA . LYS A 1 97 ? -7.973 -1.590 10.076 1.00 86.56 97 LYS A CA 1
ATOM 678 C C . LYS A 1 97 ? -9.171 -0.926 9.409 1.00 86.56 97 LYS A C 1
ATOM 680 O O . LYS A 1 97 ? -9.690 -1.425 8.413 1.00 86.56 97 LYS A O 1
ATOM 685 N N . THR A 1 98 ? -9.584 0.225 9.932 1.00 87.19 98 THR A N 1
ATOM 686 C CA . THR A 1 98 ? -10.804 0.935 9.503 1.00 87.19 98 THR A CA 1
ATOM 687 C C . THR A 1 98 ? -10.568 2.406 9.164 1.00 87.19 98 THR A C 1
ATOM 689 O O . THR A 1 98 ? -11.525 3.120 8.883 1.00 87.19 98 THR A O 1
ATOM 692 N N . CYS A 1 99 ? -9.326 2.893 9.248 1.00 87.38 99 CYS A N 1
ATOM 693 C CA . CYS A 1 99 ? -8.983 4.256 8.851 1.00 87.38 99 CYS A CA 1
ATOM 694 C C . CYS A 1 99 ? -7.495 4.453 8.555 1.00 87.38 99 CYS A C 1
ATOM 696 O O . CYS A 1 99 ? -6.637 3.655 8.942 1.00 87.38 99 CYS A O 1
ATOM 698 N N . GLY A 1 100 ? -7.187 5.568 7.897 1.00 88.94 100 GLY A N 1
ATOM 699 C CA . GLY A 1 100 ? -5.824 5.981 7.581 1.00 88.94 100 GLY A CA 1
ATOM 700 C C . GLY A 1 100 ? -5.207 5.168 6.447 1.00 88.94 100 GLY A C 1
ATOM 701 O O . GLY A 1 100 ? -5.903 4.490 5.688 1.00 88.94 100 GLY A O 1
ATOM 702 N N . THR A 1 101 ? -3.887 5.259 6.323 1.00 91.88 101 THR A N 1
ATOM 703 C CA . THR A 1 101 ? -3.106 4.520 5.329 1.00 91.88 101 THR A CA 1
ATOM 704 C C . THR A 1 101 ? -2.276 3.436 6.002 1.00 91.88 101 THR A C 1
ATOM 706 O O . THR A 1 101 ? -1.673 3.671 7.049 1.00 91.88 101 THR A O 1
ATOM 709 N N . ILE A 1 102 ? -2.260 2.240 5.415 1.00 90.06 102 ILE A N 1
ATOM 710 C CA . ILE A 1 102 ? -1.458 1.101 5.888 1.00 90.06 102 ILE A CA 1
ATOM 711 C C . ILE A 1 102 ? -0.697 0.461 4.733 1.00 90.06 102 ILE A C 1
ATOM 713 O O . ILE A 1 102 ? -1.028 0.685 3.573 1.00 90.06 102 ILE A O 1
ATOM 717 N N . SER A 1 103 ? 0.313 -0.351 5.035 1.00 88.88 103 SER A N 1
ATOM 718 C CA . SER A 1 103 ? 0.993 -1.163 4.020 1.00 88.88 103 SER A CA 1
ATOM 719 C C . SER A 1 103 ? 0.068 -2.264 3.498 1.00 88.88 103 SER A C 1
ATOM 721 O O . SER A 1 103 ? -0.664 -2.883 4.274 1.00 88.88 103 SER A O 1
ATOM 723 N N . ASN A 1 104 ? 0.125 -2.536 2.194 1.00 85.44 104 ASN A N 1
ATOM 724 C CA . ASN A 1 104 ? -0.571 -3.668 1.578 1.00 85.44 104 ASN A CA 1
ATOM 725 C C . ASN A 1 104 ? 0.234 -4.983 1.630 1.00 85.44 104 ASN A C 1
ATOM 727 O O . ASN A 1 104 ? -0.229 -5.992 1.103 1.00 85.44 104 ASN A O 1
ATOM 731 N N . GLY A 1 105 ? 1.434 -4.977 2.224 1.00 85.50 105 GLY A N 1
ATOM 732 C CA . GLY A 1 105 ? 2.334 -6.137 2.285 1.00 85.50 105 GLY A CA 1
ATOM 733 C C . GLY A 1 105 ? 3.141 -6.405 1.006 1.00 85.50 105 GLY A C 1
ATOM 734 O O . GLY A 1 105 ? 4.070 -7.202 1.039 1.00 85.50 105 GLY A O 1
ATOM 735 N N . CYS A 1 106 ? 2.852 -5.697 -0.086 1.00 84.62 106 CYS A N 1
ATOM 736 C CA . CYS A 1 106 ? 3.462 -5.857 -1.409 1.00 84.62 106 CYS A CA 1
ATOM 737 C C . CYS A 1 106 ? 4.216 -4.602 -1.881 1.00 84.62 106 CYS A C 1
ATOM 739 O O . CYS A 1 106 ? 4.445 -4.424 -3.073 1.00 84.62 106 CYS A O 1
ATOM 741 N N . GLY A 1 107 ? 4.584 -3.711 -0.955 1.00 76.38 107 GLY A N 1
ATOM 742 C CA . GLY A 1 107 ? 5.290 -2.456 -1.245 1.00 76.38 107 GLY A CA 1
ATOM 743 C C . GLY A 1 107 ? 4.381 -1.266 -1.576 1.00 76.38 107 GLY A C 1
ATOM 744 O O . GLY A 1 107 ? 4.862 -0.138 -1.594 1.00 76.38 107 GLY A O 1
ATOM 745 N N . GLY A 1 108 ? 3.077 -1.493 -1.761 1.00 78.44 108 GLY A N 1
ATOM 746 C CA . GLY A 1 108 ? 2.068 -0.443 -1.905 1.00 78.44 108 GLY A CA 1
ATOM 747 C C . GLY A 1 108 ? 1.378 -0.078 -0.584 1.00 78.44 108 GLY A C 1
ATOM 748 O O . GLY A 1 108 ? 1.621 -0.672 0.471 1.00 78.44 108 GLY A O 1
ATOM 749 N N . THR A 1 109 ? 0.469 0.896 -0.639 1.00 85.44 109 THR A N 1
ATOM 750 C CA . THR A 1 109 ? -0.350 1.319 0.507 1.00 85.44 109 THR A CA 1
ATOM 751 C C . THR A 1 109 ? -1.842 1.108 0.246 1.00 85.44 109 THR A C 1
ATOM 753 O O . THR A 1 109 ? -2.307 1.152 -0.890 1.00 85.44 109 THR A O 1
ATOM 756 N N . LEU A 1 110 ? -2.599 0.849 1.311 1.00 87.38 110 LEU A N 1
ATOM 757 C CA . LEU A 1 110 ? -4.057 0.767 1.317 1.00 87.38 110 LEU A CA 1
ATOM 758 C C . LEU A 1 110 ? -4.618 1.990 2.033 1.00 87.38 110 LEU A C 1
ATOM 760 O O . LEU A 1 110 ? -4.155 2.334 3.122 1.00 87.38 110 LEU A O 1
ATOM 764 N N . SER A 1 111 ? -5.649 2.603 1.459 1.00 91.56 111 SER A N 1
ATOM 765 C CA . SER A 1 111 ? -6.431 3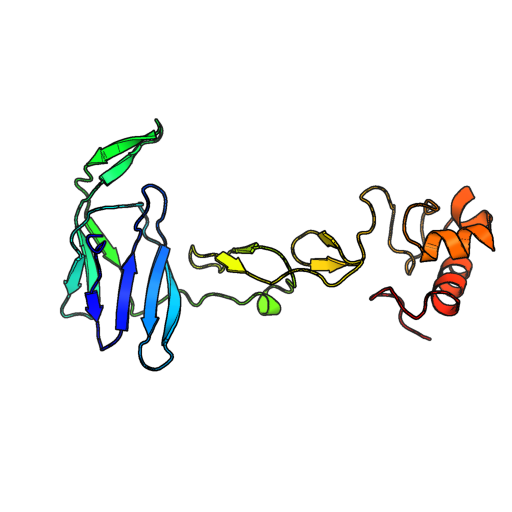.653 2.112 1.00 91.56 111 SER A CA 1
ATOM 766 C C . SER A 1 111 ? -7.671 3.040 2.755 1.00 91.56 111 SER A C 1
ATOM 768 O O . SER A 1 111 ? -8.612 2.659 2.065 1.00 91.56 111 SER A O 1
ATOM 770 N N . CYS A 1 112 ? -7.689 2.971 4.084 1.00 87.94 112 CYS A N 1
ATOM 771 C CA . CYS A 1 112 ? -8.767 2.347 4.857 1.00 87.94 112 CYS A CA 1
ATOM 772 C C . CYS A 1 112 ? -9.917 3.302 5.196 1.00 87.94 112 CYS A C 1
ATOM 774 O O . CYS A 1 112 ? -10.761 2.969 6.018 1.00 87.94 112 CYS A O 1
ATOM 776 N N . GLY A 1 113 ? -9.949 4.482 4.573 1.00 86.94 113 GLY A N 1
ATOM 777 C CA . GLY A 1 113 ? -10.968 5.505 4.794 1.00 86.94 113 GLY A CA 1
ATOM 778 C C . GLY A 1 113 ? -10.679 6.427 5.981 1.00 86.94 113 GLY A C 1
ATOM 779 O O . GLY A 1 113 ? -9.580 6.456 6.542 1.00 86.94 113 GLY A O 1
ATOM 780 N N . THR A 1 114 ? -11.684 7.220 6.339 1.00 85.62 114 THR A N 1
ATOM 781 C CA . THR A 1 114 ? -11.678 8.140 7.483 1.00 85.62 114 THR A CA 1
ATOM 782 C C . THR A 1 114 ? -12.758 7.736 8.472 1.00 85.62 114 THR A C 1
ATOM 784 O O . THR A 1 114 ? -13.777 7.165 8.090 1.00 85.62 114 THR A O 1
ATOM 787 N N . CYS A 1 115 ? -12.564 8.067 9.744 1.00 79.00 115 CYS A N 1
ATOM 788 C CA . CYS A 1 115 ? -13.572 7.793 10.756 1.00 79.00 115 CYS A CA 1
ATOM 789 C C . CYS A 1 115 ? -14.770 8.743 10.637 1.00 79.00 115 CYS A C 1
ATOM 791 O O . CYS A 1 115 ? -14.627 9.878 10.182 1.00 79.00 115 CYS A O 1
ATOM 793 N N . GLY A 1 116 ? -15.952 8.262 11.036 1.00 72.75 116 GLY A N 1
ATOM 794 C CA . GLY A 1 116 ? -17.172 9.070 11.100 1.00 72.75 116 GLY A CA 1
ATOM 795 C C . GLY A 1 116 ? -17.081 10.213 12.119 1.00 72.75 116 GLY A C 1
ATOM 796 O O . GLY A 1 116 ? -16.139 10.299 12.908 1.00 72.75 116 GLY A O 1
ATOM 797 N N . SER A 1 117 ? -18.074 11.103 12.122 1.00 67.19 117 SER A N 1
ATOM 798 C CA . SER A 1 117 ? -18.129 12.252 13.036 1.00 67.19 117 SER A CA 1
ATOM 799 C C . SER A 1 117 ? -18.033 11.826 14.507 1.00 67.19 117 SER A C 1
ATOM 801 O O . SER A 1 117 ? -18.826 11.003 14.958 1.00 67.19 117 SER A O 1
ATOM 803 N N . GLY A 1 118 ? -17.088 12.409 15.254 1.00 63.78 118 GLY A N 1
ATOM 804 C CA . GLY A 1 118 ? -16.856 12.103 16.674 1.00 63.78 118 GLY A CA 1
ATOM 805 C C . GLY A 1 118 ? -15.900 10.933 16.941 1.00 63.78 118 GLY A C 1
ATOM 806 O O . GLY A 1 118 ? -15.668 10.596 18.099 1.00 63.78 118 GLY A O 1
ATOM 807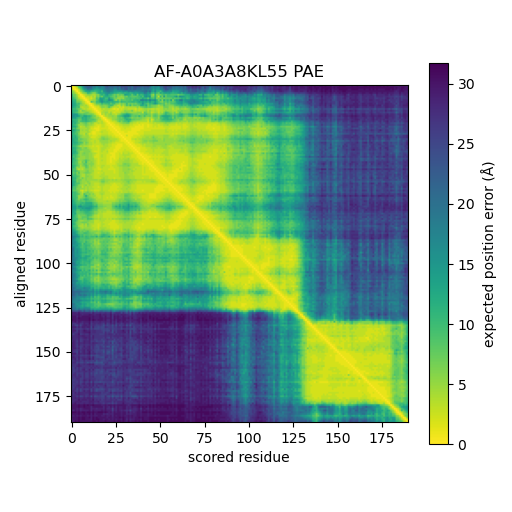 N N . LEU A 1 119 ? -15.327 10.329 15.896 1.00 67.62 119 LEU A N 1
ATOM 808 C CA . LEU A 1 119 ? -14.340 9.255 15.997 1.00 67.62 119 LEU A CA 1
ATOM 809 C C . LEU A 1 119 ? -12.951 9.751 15.568 1.00 67.62 119 LEU A C 1
ATOM 811 O O . LEU A 1 119 ? -12.813 10.494 14.597 1.00 67.62 119 LEU A O 1
ATOM 815 N N . THR A 1 120 ? -11.906 9.299 16.256 1.00 75.94 120 THR A N 1
ATOM 816 C CA . THR A 1 120 ? -10.506 9.522 15.891 1.00 75.94 120 THR A CA 1
ATOM 817 C C . THR A 1 120 ? -9.873 8.249 15.346 1.00 75.94 120 THR A C 1
ATOM 819 O O . THR A 1 120 ? -10.161 7.138 15.794 1.00 75.94 120 THR A O 1
ATOM 822 N N . CYS A 1 121 ? -8.949 8.422 14.404 1.00 79.00 121 CYS A N 1
ATOM 823 C CA . CYS A 1 121 ? -8.158 7.323 13.873 1.00 79.00 121 CYS A CA 1
ATOM 824 C C . CYS A 1 121 ? -6.904 7.106 14.727 1.00 79.00 121 CYS A C 1
ATOM 826 O O . CYS A 1 121 ? -5.962 7.896 14.647 1.00 79.00 121 CYS A O 1
ATOM 828 N N . THR A 1 122 ? -6.874 6.027 15.507 1.00 81.56 122 THR A N 1
ATOM 829 C CA . THR A 1 122 ? -5.721 5.660 16.342 1.00 81.56 122 THR A CA 1
ATOM 830 C C . THR A 1 122 ? -5.243 4.274 15.935 1.00 81.56 122 THR A C 1
ATOM 832 O O . THR A 1 122 ? -6.034 3.339 15.864 1.00 81.56 122 THR A O 1
ATOM 835 N N . ASN A 1 123 ? -3.952 4.127 15.618 1.00 82.50 123 ASN A N 1
ATOM 836 C CA . ASN A 1 123 ? -3.374 2.869 15.117 1.00 82.50 123 ASN A CA 1
ATOM 837 C C . ASN A 1 123 ? -4.163 2.248 13.941 1.00 82.50 123 ASN A C 1
ATOM 839 O O . ASN A 1 123 ? -4.301 1.021 13.846 1.00 82.50 123 ASN A O 1
ATOM 843 N N . ASN A 1 124 ? -4.677 3.106 13.050 1.00 83.88 124 ASN A N 1
ATOM 844 C CA . ASN A 1 124 ? -5.494 2.748 11.886 1.00 83.88 124 ASN A CA 1
ATOM 845 C C . ASN A 1 124 ? -6.840 2.074 12.219 1.00 83.88 124 ASN A C 1
ATOM 847 O O . ASN A 1 124 ? -7.423 1.396 11.371 1.00 83.88 124 ASN A O 1
ATOM 851 N N . VAL A 1 125 ? -7.352 2.277 13.435 1.00 83.81 125 VAL A N 1
ATOM 852 C CA . VAL A 1 125 ? -8.684 1.845 13.873 1.00 83.81 125 VAL A CA 1
ATOM 853 C C . VAL A 1 125 ? -9.482 3.067 14.323 1.00 83.81 125 VAL A C 1
ATOM 855 O O . VAL A 1 125 ? -8.964 3.956 15.000 1.00 83.81 125 VAL A O 1
ATOM 858 N N . CYS A 1 126 ? -10.748 3.122 13.920 1.00 74.81 126 CYS A N 1
ATOM 859 C CA . CYS A 1 126 ? -11.676 4.156 14.345 1.00 74.81 126 CYS A CA 1
ATOM 860 C C . CYS A 1 126 ? -12.204 3.829 15.729 1.00 74.81 126 CYS A C 1
ATOM 862 O O . CYS A 1 126 ? -12.917 2.847 15.910 1.00 74.81 126 CYS A O 1
ATOM 864 N N . GLY A 1 127 ? -11.887 4.688 16.684 1.00 70.88 127 GLY A N 1
ATOM 865 C CA . GLY A 1 127 ? -12.502 4.694 18.003 1.00 70.88 127 GLY A CA 1
ATOM 866 C C . GLY A 1 127 ? -12.923 6.111 18.345 1.00 70.88 127 GLY A C 1
ATOM 867 O O . GLY A 1 127 ? -12.616 7.047 17.618 1.00 70.88 127 GLY A O 1
ATOM 868 N N . THR A 1 128 ? -13.593 6.320 19.465 1.00 61.50 128 THR A N 1
ATOM 869 C CA . THR A 1 128 ? -13.983 7.666 19.924 1.00 61.50 128 THR A CA 1
ATOM 870 C C . THR A 1 128 ? -12.824 8.514 20.428 1.00 61.50 128 THR A C 1
ATOM 872 O O . THR A 1 128 ? -13.063 9.510 21.096 1.00 61.50 128 THR A O 1
ATOM 875 N N . GLY A 1 129 ? -11.582 8.117 20.145 1.00 52.12 129 GLY A N 1
ATOM 876 C CA . GLY A 1 129 ? -10.410 8.715 20.751 1.00 52.12 129 GLY A CA 1
ATOM 877 C C . GLY A 1 129 ? -10.534 8.665 22.254 1.00 52.12 129 GLY A C 1
ATOM 878 O O . GLY A 1 129 ? -10.925 9.649 22.868 1.00 52.12 129 GLY A O 1
ATOM 879 N N . ALA A 1 130 ? -10.162 7.544 22.869 1.00 49.50 130 ALA A N 1
ATOM 880 C CA . ALA A 1 130 ? -9.654 7.687 24.221 1.00 49.50 130 ALA A CA 1
ATOM 881 C C . ALA A 1 130 ? -8.508 8.713 24.110 1.00 49.50 130 ALA A C 1
ATOM 883 O O . ALA A 1 130 ? -7.562 8.468 23.348 1.00 49.50 130 ALA A O 1
ATOM 884 N N . PRO A 1 131 ? -8.597 9.894 24.750 1.00 49.19 131 PRO A N 1
ATOM 885 C CA . PRO A 1 131 ? -7.458 10.783 24.781 1.00 49.19 131 PRO A CA 1
ATOM 886 C C . PRO A 1 131 ? -6.325 9.993 25.431 1.00 49.19 131 PRO A C 1
ATOM 888 O O . PRO A 1 131 ? -6.555 9.142 26.293 1.00 49.19 131 PRO A O 1
ATOM 891 N N . ALA A 1 132 ? -5.103 10.245 24.981 1.00 47.50 132 ALA A N 1
ATOM 892 C CA . ALA A 1 132 ? -3.894 9.501 25.325 1.00 47.50 132 ALA A CA 1
ATOM 893 C C . ALA A 1 132 ? -3.490 9.542 26.825 1.00 47.50 132 ALA A C 1
ATOM 895 O O . ALA A 1 132 ? -2.318 9.390 27.148 1.00 47.50 132 ALA A O 1
ATOM 896 N N . SER A 1 133 ? -4.423 9.751 27.756 1.00 55.12 133 SER A N 1
ATOM 897 C CA . SER A 1 133 ? -4.205 9.814 29.202 1.00 55.12 133 SER A CA 1
ATOM 898 C C . SER A 1 133 ? -5.197 8.977 30.019 1.00 55.12 133 SER A C 1
ATOM 900 O O . SER A 1 133 ? -5.250 9.129 31.238 1.00 55.12 133 SER A O 1
ATOM 902 N N . CYS A 1 134 ? -6.023 8.140 29.390 1.00 63.00 134 CYS A N 1
ATOM 903 C CA . CYS A 1 134 ? -6.997 7.324 30.114 1.00 63.00 134 CYS A CA 1
ATOM 904 C C . CYS A 1 134 ? -6.400 5.962 30.404 1.00 63.00 134 CYS A C 1
ATOM 906 O O . CYS A 1 134 ? -5.935 5.270 29.502 1.00 63.00 134 CYS A O 1
ATOM 908 N N . SER A 1 135 ? -6.373 5.606 31.685 1.00 69.81 135 SER A N 1
ATOM 909 C CA . SER A 1 135 ? -5.658 4.420 32.142 1.00 69.81 135 SER A CA 1
ATOM 910 C C . SER A 1 135 ? -6.276 3.116 31.627 1.00 69.81 135 SER A C 1
ATOM 912 O O . SER A 1 135 ? -5.588 2.100 31.607 1.00 69.81 135 SER A O 1
ATOM 914 N N . HIS A 1 136 ? -7.548 3.145 31.218 1.00 71.00 136 HIS A N 1
ATOM 915 C CA . HIS A 1 136 ? -8.261 2.056 30.554 1.00 71.00 136 HIS A CA 1
ATOM 916 C C . HIS A 1 136 ? -9.573 2.562 29.921 1.00 71.00 136 HIS A C 1
ATOM 918 O O . HIS A 1 136 ? -9.918 3.743 30.013 1.00 71.00 136 HIS A O 1
ATOM 924 N N . ASP A 1 137 ? -10.293 1.649 29.267 1.00 74.12 137 ASP A N 1
ATOM 925 C CA . ASP A 1 137 ? -11.612 1.872 28.676 1.00 74.12 137 ASP A CA 1
ATOM 926 C C . ASP A 1 137 ? -12.721 1.991 29.742 1.00 74.12 137 ASP A C 1
ATOM 928 O O . ASP A 1 137 ? -12.643 1.370 30.802 1.00 74.12 137 ASP A O 1
ATOM 932 N N . VAL A 1 138 ? -13.778 2.752 29.443 1.00 76.69 138 VAL A N 1
ATOM 933 C CA . VAL A 1 138 ? -14.936 2.992 30.326 1.00 76.69 138 VAL A CA 1
ATOM 934 C C . VAL A 1 138 ? -15.704 1.708 30.693 1.00 76.69 138 VAL A C 1
ATOM 936 O O . VAL A 1 138 ? -16.350 1.646 31.741 1.00 76.69 138 VAL A O 1
ATOM 939 N N . CYS A 1 139 ? -15.599 0.670 29.864 1.00 76.81 139 CYS A N 1
ATOM 940 C CA . CYS A 1 139 ? -16.248 -0.627 30.035 1.00 76.81 139 CYS A CA 1
ATOM 941 C C . CYS A 1 139 ? -15.385 -1.633 30.827 1.00 76.81 139 CYS A C 1
ATOM 943 O O . CYS A 1 139 ? -15.824 -2.754 31.074 1.00 76.81 139 CYS A O 1
ATOM 945 N N . THR A 1 140 ? -14.161 -1.263 31.227 1.00 78.31 140 THR A N 1
ATOM 946 C CA . THR A 1 140 ? -13.264 -2.109 32.038 1.00 78.31 140 THR A CA 1
ATOM 947 C C . THR A 1 140 ? -13.058 -1.485 33.413 1.00 78.31 140 THR A C 1
ATOM 949 O O . THR A 1 140 ? -12.895 -0.275 33.516 1.00 78.31 140 THR A O 1
ATOM 952 N N . SER A 1 141 ? -13.045 -2.287 34.479 1.00 84.19 141 SER A N 1
ATOM 953 C CA . SER A 1 141 ? -12.687 -1.794 35.814 1.00 84.19 141 SER A CA 1
ATOM 954 C C . SER A 1 141 ? -11.181 -1.538 35.952 1.00 84.19 141 SER A C 1
ATOM 956 O O . SER A 1 141 ? -10.368 -2.265 35.380 1.00 84.19 141 SER A O 1
ATOM 958 N N . GLY A 1 142 ? -10.801 -0.545 36.752 1.00 84.69 142 GLY A N 1
ATOM 959 C CA . GLY A 1 142 ? -9.409 -0.183 36.983 1.00 84.69 142 GLY A CA 1
ATOM 960 C C . GLY A 1 142 ? -9.231 1.091 37.812 1.00 84.69 142 GLY A C 1
ATOM 961 O O . GLY A 1 142 ? -9.989 1.387 38.739 1.00 84.69 142 GLY A O 1
ATOM 962 N N . THR A 1 143 ? -8.162 1.822 37.517 1.00 85.00 143 THR A N 1
ATOM 963 C CA . THR A 1 143 ? -7.836 3.103 38.152 1.00 85.00 143 THR A CA 1
ATOM 964 C C . THR A 1 143 ? -8.862 4.182 37.797 1.00 85.00 143 THR A C 1
ATOM 966 O O . THR A 1 143 ? -9.546 4.109 36.785 1.00 85.00 143 THR A O 1
ATOM 969 N N . ALA A 1 144 ? -9.001 5.206 38.639 1.00 85.62 144 ALA A N 1
ATOM 970 C CA . ALA A 1 144 ? -9.943 6.290 38.367 1.00 85.62 144 ALA A CA 1
ATOM 971 C C . ALA A 1 144 ? -9.705 6.920 36.978 1.00 85.62 144 ALA A C 1
ATOM 973 O O . ALA A 1 144 ? -8.578 7.286 36.631 1.00 85.62 144 ALA A O 1
ATOM 974 N N . LEU A 1 145 ? -10.775 7.064 36.192 1.00 79.44 145 LEU A N 1
ATOM 975 C CA . LEU A 1 145 ? -10.721 7.720 34.886 1.00 79.44 145 LEU A CA 1
ATOM 976 C C . LEU A 1 145 ? -10.975 9.224 35.028 1.00 79.44 145 LEU A C 1
ATOM 978 O O . LEU A 1 145 ? -11.823 9.667 35.801 1.00 79.44 145 LEU A O 1
ATOM 982 N N . SER A 1 146 ? -10.265 10.029 34.237 1.00 79.94 146 SER A N 1
ATOM 983 C CA . SER A 1 146 ? -10.496 11.476 34.184 1.00 79.94 146 SER A CA 1
ATOM 984 C C . SER A 1 146 ? -11.842 11.794 33.530 1.00 79.94 146 SER A C 1
ATOM 986 O O . SER A 1 146 ? -12.197 11.196 32.518 1.00 79.94 146 SER A O 1
ATOM 988 N N . LYS A 1 147 ? -12.540 12.835 34.003 1.00 80.19 147 LYS A N 1
ATOM 989 C CA . LYS A 1 147 ? -13.741 13.394 33.341 1.00 80.19 147 LYS A CA 1
ATOM 990 C C . LYS A 1 147 ? -13.521 13.718 31.861 1.00 80.19 147 LYS A C 1
ATOM 992 O O . LYS A 1 147 ? -14.466 13.681 31.082 1.00 80.19 147 LYS A O 1
ATOM 997 N N . SER A 1 148 ? -12.284 14.025 31.473 1.00 70.69 148 SER A N 1
ATOM 998 C CA . SER A 1 148 ? -11.910 14.310 30.087 1.00 70.69 148 SER A CA 1
ATOM 999 C C . SER A 1 148 ? -11.771 13.063 29.209 1.00 70.69 148 SER A C 1
ATOM 1001 O O . SER A 1 148 ? -11.577 13.214 28.008 1.00 70.69 148 SER A O 1
ATOM 1003 N N . CYS A 1 149 ? -11.853 11.853 29.773 1.00 71.19 149 CYS A N 1
ATOM 1004 C CA . CYS A 1 149 ? -11.612 10.605 29.049 1.00 71.19 149 CYS A CA 1
ATOM 1005 C C . CYS A 1 149 ? -12.656 10.284 27.990 1.00 71.19 149 CYS A C 1
ATOM 1007 O O . CYS A 1 149 ? -12.329 9.742 26.942 1.00 71.19 149 CYS A O 1
ATOM 1009 N N . SER A 1 150 ? -13.914 10.613 28.251 1.00 71.38 150 SER A N 1
ATOM 1010 C CA . SER A 1 150 ? -14.983 10.530 27.266 1.00 71.38 150 SER A CA 1
ATOM 1011 C C . SER A 1 150 ? -16.188 11.322 27.765 1.00 71.38 150 SER A C 1
ATOM 1013 O O . SER A 1 150 ? -16.309 11.610 28.960 1.00 71.38 150 SER A O 1
ATOM 1015 N N . ALA A 1 151 ? -17.126 11.629 26.867 1.00 74.88 151 ALA A N 1
ATOM 1016 C CA . ALA A 1 151 ? -18.417 12.188 27.266 1.00 74.88 151 ALA A CA 1
ATOM 1017 C C . ALA A 1 151 ? -19.150 11.267 28.263 1.00 74.88 151 ALA A C 1
ATOM 1019 O O . ALA A 1 151 ? -19.772 11.755 29.204 1.00 74.88 151 ALA A O 1
ATOM 1020 N N . CYS A 1 152 ? -19.013 9.945 28.103 1.00 77.38 152 CYS A N 1
ATOM 1021 C CA . CYS A 1 152 ? -19.567 8.959 29.027 1.00 77.38 152 CYS A CA 1
ATOM 1022 C C . CYS A 1 152 ? -18.913 9.035 30.410 1.00 77.38 152 CYS A C 1
ATOM 1024 O O . CYS A 1 152 ? -19.607 9.101 31.424 1.00 77.38 152 CYS A O 1
ATOM 1026 N N . THR A 1 153 ? -17.580 9.101 30.456 1.00 80.00 153 THR A N 1
ATOM 1027 C CA . THR A 1 153 ? -16.831 9.247 31.704 1.00 80.00 153 THR A CA 1
ATOM 1028 C C . THR A 1 153 ? -17.302 10.489 32.452 1.00 80.00 153 THR A C 1
ATOM 1030 O O . THR A 1 153 ? -17.618 10.394 33.629 1.00 80.00 153 THR A O 1
ATOM 1033 N N . ASN A 1 154 ? -17.484 11.625 31.772 1.00 82.69 154 ASN A N 1
ATOM 1034 C CA . ASN A 1 154 ? -18.016 12.836 32.400 1.00 82.69 154 ASN A CA 1
ATOM 1035 C C . ASN A 1 154 ? -19.418 12.644 33.016 1.00 82.69 154 ASN A C 1
ATOM 1037 O O . ASN A 1 154 ? -19.670 13.127 34.122 1.00 82.69 154 ASN A O 1
ATOM 1041 N N . ILE A 1 155 ? -20.319 11.924 32.337 1.00 83.12 155 ILE A N 1
ATOM 1042 C CA . ILE A 1 155 ? -21.669 11.627 32.848 1.00 83.12 155 ILE A CA 1
ATOM 1043 C C . ILE A 1 155 ? -21.581 10.785 34.125 1.00 83.12 155 ILE A C 1
ATOM 1045 O O . ILE A 1 155 ? -22.175 11.152 35.143 1.00 83.12 155 ILE A O 1
ATOM 1049 N N . VAL A 1 156 ? -20.810 9.694 34.090 1.00 86.50 156 VAL A N 1
ATOM 1050 C CA . VAL A 1 156 ? -20.627 8.799 35.244 1.00 86.50 156 VAL A CA 1
ATOM 1051 C C . VAL A 1 156 ? -19.972 9.550 36.403 1.00 86.50 156 VAL A C 1
ATOM 1053 O O . VAL A 1 156 ? -20.527 9.553 37.496 1.00 86.50 156 VAL A O 1
ATOM 1056 N N . CYS A 1 157 ? -18.895 10.302 36.156 1.00 87.31 157 CYS A N 1
ATOM 1057 C CA . CYS A 1 157 ? -18.213 11.110 37.173 1.00 87.31 157 CYS A CA 1
ATOM 1058 C C . CYS A 1 157 ? -19.085 12.210 37.798 1.00 87.31 157 CYS A C 1
ATOM 1060 O O . CYS A 1 157 ? -18.767 12.717 38.874 1.00 87.31 157 CYS A O 1
ATOM 1062 N N . THR A 1 158 ? -20.099 12.698 37.077 1.00 86.81 158 THR A N 1
ATOM 1063 C CA . THR A 1 158 ? -20.990 13.759 37.574 1.00 86.81 158 THR A CA 1
ATOM 1064 C C . THR A 1 158 ? -22.070 13.187 38.485 1.00 86.81 158 THR A C 1
ATOM 1066 O O . THR A 1 158 ? -22.507 13.862 39.413 1.00 86.81 158 THR A O 1
ATOM 1069 N N . ARG A 1 159 ? -22.480 11.938 38.245 1.00 87.88 159 ARG A N 1
ATOM 1070 C CA . ARG A 1 159 ? -23.404 11.210 39.122 1.00 87.88 159 ARG A CA 1
ATOM 1071 C C . ARG A 1 159 ? -22.698 10.625 40.331 1.00 87.88 159 ARG A C 1
ATOM 1073 O O . ARG A 1 159 ? -23.214 10.728 41.438 1.00 87.88 159 ARG A O 1
ATOM 1080 N N . ASP A 1 160 ? -21.537 10.034 40.090 1.00 88.88 160 ASP A N 1
ATOM 1081 C CA . ASP A 1 160 ? -20.733 9.378 41.101 1.00 88.88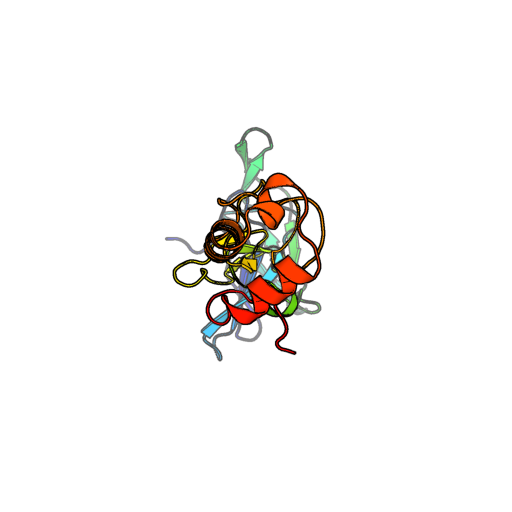 160 ASP A CA 1
ATOM 1082 C C . ASP A 1 160 ? -19.286 9.900 41.062 1.00 88.88 160 ASP A C 1
ATOM 1084 O O . ASP A 1 160 ? -18.466 9.463 40.245 1.00 88.88 160 ASP A O 1
ATOM 1088 N N . PRO A 1 161 ? -18.946 10.856 41.947 1.00 90.00 161 PRO A N 1
ATOM 1089 C CA . PRO A 1 161 ? -17.587 11.367 42.071 1.00 90.00 161 PRO A CA 1
ATOM 1090 C C . PRO A 1 161 ? -16.552 10.303 42.467 1.00 90.00 161 PRO A C 1
ATOM 1092 O O . PRO A 1 161 ? -15.362 10.510 42.211 1.00 90.00 161 PRO A O 1
ATOM 1095 N N . PHE A 1 162 ? -16.960 9.179 43.071 1.00 89.31 162 PHE A N 1
ATOM 1096 C CA . PHE A 1 162 ? -16.045 8.108 43.481 1.00 89.31 162 PHE A CA 1
ATOM 1097 C C . PHE A 1 162 ? -15.328 7.487 42.277 1.00 89.31 162 PHE A C 1
ATOM 1099 O O . PHE A 1 162 ? -14.111 7.283 42.325 1.00 89.31 162 PHE A O 1
ATOM 1106 N N . CYS A 1 163 ? -16.042 7.322 41.159 1.00 88.56 163 CYS A N 1
ATOM 1107 C CA . CYS A 1 163 ? -15.513 6.748 39.920 1.00 88.56 163 CYS A CA 1
ATOM 1108 C C . CYS A 1 163 ? -14.277 7.481 39.370 1.00 88.56 163 CYS A C 1
ATOM 1110 O O . CYS A 1 163 ? -13.464 6.899 38.652 1.00 88.56 163 CYS A O 1
ATOM 1112 N N . CYS A 1 164 ? -14.126 8.767 39.703 1.00 87.75 164 CYS A N 1
ATOM 1113 C CA . CYS A 1 164 ? -13.124 9.647 39.092 1.00 87.75 164 CYS A CA 1
ATOM 1114 C C . CYS A 1 164 ? -12.137 10.235 40.105 1.00 87.75 164 CYS A C 1
ATOM 1116 O O . CYS A 1 164 ? -11.117 10.791 39.708 1.00 87.75 164 CYS A O 1
ATOM 1118 N N . ASN A 1 165 ? -12.408 10.057 41.400 1.00 87.06 165 ASN A N 1
ATOM 1119 C CA . ASN A 1 165 ? -11.518 10.459 42.487 1.00 87.06 165 ASN A CA 1
ATOM 1120 C C . ASN A 1 165 ? -10.826 9.270 43.165 1.00 87.06 165 ASN A C 1
ATOM 1122 O O . ASN A 1 165 ? -9.800 9.463 43.816 1.00 87.06 165 ASN A O 1
ATOM 1126 N N . SER A 1 166 ? -11.388 8.063 43.066 1.00 89.56 166 SER A N 1
ATOM 1127 C CA . SER A 1 166 ? -10.913 6.900 43.820 1.00 89.56 166 SER A CA 1
ATOM 1128 C C . SER A 1 166 ? -10.605 5.718 42.910 1.00 89.56 166 SER A C 1
ATOM 1130 O O . SER A 1 166 ? -9.442 5.340 42.780 1.00 89.56 166 SER A O 1
ATOM 1132 N N . SER A 1 167 ? -11.610 5.153 42.243 1.00 89.62 167 SER A N 1
ATOM 1133 C CA . SER A 1 167 ? -11.421 3.973 41.392 1.00 89.62 167 SER A CA 1
ATOM 1134 C C . SER A 1 167 ? -12.575 3.781 40.426 1.00 89.62 167 SER A C 1
ATOM 1136 O O . SER A 1 167 ? -13.707 4.116 40.760 1.00 89.62 167 SER A O 1
ATOM 1138 N N . TRP A 1 168 ? -12.304 3.162 39.280 1.00 88.56 168 TRP A N 1
ATOM 1139 C CA . TRP A 1 168 ? -13.329 2.776 38.319 1.00 88.56 168 TRP A CA 1
ATOM 1140 C C . TRP A 1 168 ? -13.732 1.313 38.541 1.00 88.56 168 TRP A C 1
ATOM 1142 O O . TRP A 1 168 ? -13.106 0.399 38.010 1.00 88.56 168 TRP A O 1
ATOM 1152 N N . ASP A 1 169 ? -14.739 1.060 39.373 1.00 89.94 169 ASP A N 1
ATOM 1153 C CA . ASP A 1 169 ? -15.153 -0.296 39.759 1.00 89.94 169 ASP A CA 1
ATOM 1154 C C . ASP A 1 169 ? -16.308 -0.852 38.894 1.00 89.94 169 ASP A C 1
ATOM 1156 O O . ASP A 1 169 ? -16.637 -0.320 37.829 1.00 89.94 169 ASP A O 1
ATOM 1160 N N . SER A 1 170 ? -16.912 -1.967 39.316 1.00 88.31 170 SER A N 1
ATOM 1161 C CA . SER A 1 170 ? -18.032 -2.599 38.606 1.00 88.31 170 SER A CA 1
ATOM 1162 C C . SER A 1 170 ? -19.322 -1.772 38.639 1.00 88.31 170 SER A C 1
ATOM 1164 O O . SER A 1 170 ? -20.157 -1.914 37.742 1.00 88.31 170 SER A O 1
ATOM 1166 N N . LEU A 1 171 ? -19.487 -0.883 39.623 1.00 88.12 171 LEU A N 1
ATOM 1167 C CA . LEU A 1 171 ? -20.619 0.039 39.691 1.00 88.12 171 LEU A CA 1
ATOM 1168 C C . LEU A 1 171 ? -20.438 1.167 38.675 1.00 88.12 171 LEU A C 1
ATOM 1170 O O . LEU A 1 171 ? -21.387 1.491 37.962 1.00 88.12 171 LEU A O 1
ATOM 1174 N N . CYS A 1 172 ? -19.217 1.687 38.527 1.00 87.94 172 CYS A N 1
ATOM 1175 C CA . CYS A 1 172 ? -18.876 2.660 37.485 1.00 87.94 172 CYS A CA 1
ATOM 1176 C C . CYS A 1 172 ? -19.101 2.086 36.077 1.00 87.94 172 CYS A C 1
ATOM 1178 O O . CYS A 1 172 ? -19.696 2.751 35.226 1.00 87.94 172 CYS A O 1
ATOM 1180 N N . VAL A 1 173 ? -18.703 0.827 35.849 1.00 85.00 173 VAL A N 1
ATOM 1181 C CA . VAL A 1 173 ? -18.958 0.109 34.586 1.00 85.00 173 VAL A CA 1
ATOM 1182 C C . VAL A 1 173 ? -20.460 -0.105 34.361 1.00 85.00 173 VAL A C 1
ATOM 1184 O O . VAL A 1 173 ? -20.957 0.164 33.272 1.00 85.00 173 VAL A O 1
ATOM 1187 N N . SER A 1 174 ? -21.219 -0.513 35.383 1.00 84.00 174 SER A N 1
ATOM 1188 C CA . SER A 1 174 ? -22.681 -0.666 35.280 1.00 84.00 174 SER A CA 1
ATOM 1189 C C . SER A 1 174 ? -23.390 0.666 34.987 1.00 84.00 174 SER A C 1
ATOM 1191 O O . SER A 1 174 ? -24.295 0.743 34.148 1.00 84.00 174 SER A O 1
ATOM 1193 N N . ALA A 1 175 ? -22.931 1.755 35.608 1.00 84.12 175 ALA A N 1
ATOM 1194 C CA . ALA A 1 175 ? -23.419 3.101 35.341 1.00 84.12 175 ALA A CA 1
ATOM 1195 C C . ALA A 1 175 ? -23.080 3.555 33.913 1.00 84.12 175 ALA A C 1
ATOM 1197 O O . ALA A 1 175 ? -23.937 4.148 33.253 1.00 84.12 175 ALA A O 1
ATOM 1198 N N . ALA A 1 176 ? -21.880 3.257 33.414 1.00 80.19 176 ALA A N 1
ATOM 1199 C CA . ALA A 1 176 ? -21.510 3.513 32.025 1.00 80.19 176 ALA A CA 1
ATOM 1200 C C . ALA A 1 176 ? -22.398 2.718 31.057 1.00 80.19 176 ALA A C 1
ATOM 1202 O O . ALA A 1 176 ? -23.003 3.308 30.161 1.00 80.19 176 ALA A O 1
ATOM 1203 N N . ASN A 1 177 ? -22.574 1.416 31.304 1.00 76.88 177 ASN A N 1
ATOM 1204 C CA . ASN A 1 177 ? -23.438 0.542 30.511 1.00 76.88 177 ASN A CA 1
ATOM 1205 C C . ASN A 1 177 ? -24.880 1.052 30.474 1.00 76.88 177 ASN A C 1
ATOM 1207 O O . ASN A 1 177 ? -25.499 1.040 29.423 1.00 76.88 177 ASN A O 1
ATOM 1211 N N . THR A 1 178 ? -25.407 1.559 31.588 1.00 78.31 178 THR A N 1
ATOM 1212 C CA . THR A 1 178 ? -26.794 2.044 31.660 1.00 78.31 178 THR A CA 1
ATOM 1213 C C . THR A 1 178 ? -26.980 3.410 30.989 1.00 78.31 178 THR A C 1
ATOM 1215 O O . THR A 1 178 ? -28.012 3.663 30.374 1.00 78.31 178 THR A O 1
ATOM 1218 N N . ASN A 1 179 ? -26.008 4.320 31.116 1.00 72.94 179 ASN A N 1
ATOM 1219 C CA . ASN A 1 179 ? -26.195 5.734 30.759 1.00 72.94 179 ASN A CA 1
ATOM 1220 C C . ASN A 1 179 ? -25.528 6.149 29.436 1.00 72.94 179 ASN A C 1
ATOM 1222 O O . ASN A 1 179 ? -25.761 7.266 28.978 1.00 72.94 179 ASN A O 1
ATOM 1226 N N . CYS A 1 180 ? -24.712 5.290 28.814 1.00 69.69 180 CYS A N 1
ATOM 1227 C CA . CYS A 1 180 ? -23.881 5.655 27.658 1.00 69.69 180 CYS A CA 1
ATOM 1228 C C . CYS A 1 180 ? -24.162 4.845 26.380 1.00 69.69 180 CYS A C 1
ATOM 1230 O O . CYS A 1 180 ? -23.330 4.818 25.473 1.00 69.69 180 CYS A O 1
ATOM 1232 N N . PHE A 1 181 ? -25.346 4.231 26.283 1.00 55.62 181 PHE A N 1
ATOM 1233 C CA . PHE A 1 181 ? -25.760 3.230 25.283 1.00 55.62 181 PHE A CA 1
ATOM 1234 C C . PHE A 1 181 ? -25.630 3.602 23.788 1.00 55.62 181 PHE A C 1
ATOM 1236 O O . PHE A 1 181 ? -25.912 2.762 22.940 1.00 55.62 181 PHE A O 1
ATOM 1243 N N . ILE A 1 182 ? -25.241 4.829 23.424 1.00 47.44 182 ILE A N 1
ATOM 1244 C CA . ILE A 1 182 ? -25.373 5.331 22.043 1.00 47.44 182 ILE A CA 1
ATOM 1245 C C . ILE A 1 182 ? -24.056 5.742 21.370 1.00 47.44 182 ILE A C 1
ATOM 1247 O O . ILE A 1 182 ? -24.086 6.147 20.210 1.00 47.44 182 ILE A O 1
ATOM 1251 N N . THR A 1 183 ? -22.897 5.661 22.036 1.00 46.03 183 THR A N 1
ATOM 1252 C CA . THR A 1 183 ? -21.663 6.251 21.468 1.00 46.03 183 THR A CA 1
ATOM 1253 C C . THR A 1 183 ? -20.350 5.494 21.705 1.00 46.03 183 THR A C 1
ATOM 1255 O O . THR A 1 183 ? -19.306 6.030 21.347 1.00 46.03 183 THR A O 1
ATOM 1258 N N . GLN A 1 184 ? -20.336 4.267 22.244 1.00 44.44 184 GLN A N 1
ATOM 1259 C CA . GLN A 1 184 ? -19.088 3.500 22.456 1.00 44.44 184 GLN A CA 1
ATOM 1260 C C . GLN A 1 184 ? -19.200 2.051 21.932 1.00 44.44 184 GLN A C 1
ATOM 1262 O O . GLN A 1 184 ? -20.046 1.303 22.423 1.00 44.44 184 GLN A O 1
ATOM 1267 N N . PRO A 1 185 ? -18.349 1.605 20.985 1.00 42.16 185 PRO A N 1
ATOM 1268 C CA . PRO A 1 185 ? -18.169 0.185 20.692 1.00 42.16 185 PRO A CA 1
ATOM 1269 C C . PRO A 1 185 ? -17.300 -0.448 21.792 1.00 42.16 185 PRO A C 1
ATOM 1271 O O . PRO A 1 185 ? -16.110 -0.163 21.859 1.00 42.16 185 PRO A O 1
ATOM 1274 N N . GLY A 1 186 ? -17.877 -1.297 22.649 1.00 49.25 186 GLY A N 1
ATOM 1275 C CA . GLY A 1 186 ? -17.110 -2.047 23.662 1.00 49.25 186 GLY A CA 1
ATOM 1276 C C . GLY A 1 186 ? -17.876 -2.412 24.935 1.00 49.25 186 GLY A C 1
ATOM 1277 O O . GLY A 1 186 ? -17.569 -3.419 25.567 1.00 49.25 186 GLY A O 1
ATOM 1278 N N . CYS A 1 187 ? -18.917 -1.656 25.282 1.00 51.06 187 CYS A N 1
ATOM 1279 C CA . CYS A 1 187 ? -19.788 -1.978 26.408 1.00 51.06 187 CYS A CA 1
ATOM 1280 C C . CYS A 1 187 ? -20.846 -2.976 25.926 1.00 51.06 187 CYS A C 1
ATOM 1282 O O . CYS A 1 187 ? -21.811 -2.603 25.259 1.00 51.06 187 CYS A O 1
ATOM 1284 N N . VAL A 1 188 ? -20.635 -4.266 26.192 1.00 45.47 188 VAL A N 1
ATOM 1285 C CA . VAL A 1 188 ? -21.662 -5.288 25.953 1.00 45.47 188 VAL A CA 1
ATOM 1286 C C . VAL A 1 188 ? -22.833 -5.022 26.893 1.00 45.47 188 VAL A C 1
ATOM 1288 O O . VAL A 1 188 ? -22.668 -5.005 28.112 1.00 45.47 188 VAL A O 1
ATOM 1291 N N . ALA A 1 189 ? -24.010 -4.801 26.307 1.00 41.12 189 ALA A N 1
ATOM 1292 C CA . ALA A 1 189 ? -25.275 -4.841 27.023 1.00 41.12 189 ALA A CA 1
ATOM 1293 C C . ALA A 1 189 ? -25.386 -6.190 27.752 1.00 41.12 189 ALA A C 1
ATOM 1295 O O . ALA A 1 189 ? -25.188 -7.234 27.124 1.00 41.12 189 ALA A O 1
ATOM 1296 N N . GLN A 1 190 ? -25.662 -6.161 29.059 1.00 40.28 190 GLN A N 1
ATOM 1297 C CA . GLN A 1 190 ? -26.228 -7.325 29.744 1.00 40.28 190 GLN A CA 1
ATOM 1298 C C . GLN A 1 190 ? -27.692 -7.487 29.350 1.00 40.28 190 GLN A C 1
ATOM 1300 O O . GLN A 1 190 ? -28.380 -6.446 29.237 1.00 40.28 190 GLN A O 1
#

Mean predicted aligned error: 14.86 Å

Foldseek 3Di:
DDDWAWDQFPNKIWHAAQDQPGFWIWIQHVVVRDIDTFAGDPHHFTPWYWDADPVGKIKTAWHWHQDPVRDIDTGNDMDIGDNVRTDDFDACVNVVAQADWDGRRRRDIYGNHAEDPQWDQDPRHTFNDQDPPAPDDQLDWWAAGDCVRDVLSVVLCVVPVCSHPPTPDPVSNVSSLVPVVPHGDPNDRD

Sequence (190 aa):
MRPNGSIVLAGSIVLAGGSYNNTTVELYTPTTGTWSSVGALTQARKSHPTVALPDGRVLFLGGTASSSSGSMVPLASVE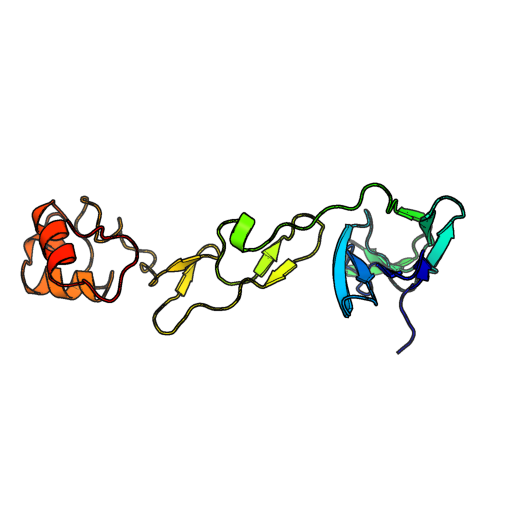VFDLSNPCTPTTCAAQGKTCGTISNGCGGTLSCGTCGSGLTCTNNVCGTGAPASCSHDVCTSGTALSKSCSACTNIVCTRDPFCCNSSWDSLCVSAANTNCFITQPGCVAQ

pLDDT: mean 79.69, std 13.07, range [36.91, 93.44]

Secondary structure (DSSP, 8-state):
-PPPSEEEETTEEEEE--STT--EEEEEETTTTEEEEEEE-SS--BS--EEE-TTS-EEEE--EEE-TTS-EEE---EEEE-SSS------TTTTT--SSEEE-SSS-EEE---PPTT-EEETTEEES---TT-SS-TTS-EEPPPTTS-HHHHHHHHH-THHHHTEE-HHHHHHHHHH-TTS-TT----

Radius of gyration: 25.63 Å; Cα contacts (8 Å, |Δi|>4): 388; chains: 1; bounding box: 51×31×68 Å

Nearest PDB structures (foldseek):
  2vz3-assembly1_A  TM=8.092E-01  e=1.675E-03  Fusarium graminearum
  4unm-assembly1_A  TM=7.734E-01  e=1.675E-03  Streptomyces lividans
  5lqi-assembly2_B  TM=7.714E-01  e=1.675E-03  Streptomyces lividans 1326
  5lxz-assembly1_B  TM=7.768E-01  e=3.928E-03  Streptomyces lividans TK24
  5lqi-assembly1_A  TM=7.725E-01  e=4.401E-03  Streptomyces lividans 1326

Solvent-accessible surface area (backbone atoms only — not comparable to full-atom values): 10768 Å² total; per-residue (Å²): 135,83,82,52,33,61,46,77,55,98,79,25,43,41,36,52,36,71,37,54,82,29,27,34,25,37,38,36,39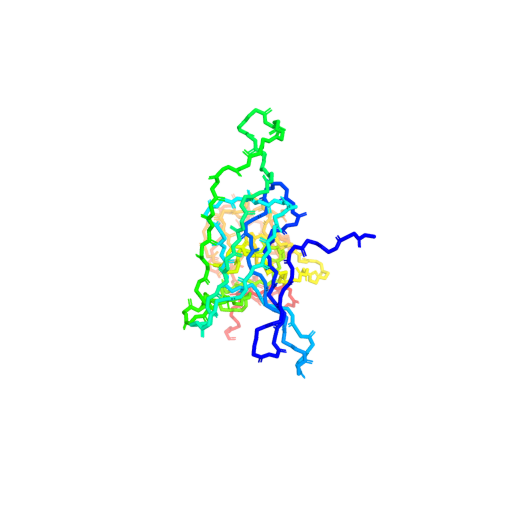,68,94,78,72,42,79,43,43,38,22,57,51,96,64,35,30,22,83,24,56,59,46,79,44,98,88,65,31,38,37,41,43,34,25,32,23,52,43,98,84,69,45,82,40,78,40,97,49,70,48,79,47,63,64,90,71,52,40,77,51,62,51,43,70,80,70,70,32,46,11,47,75,44,76,20,85,15,69,40,72,40,79,33,52,71,48,59,94,80,36,34,67,52,97,30,28,59,40,66,44,71,48,100,82,46,89,65,59,74,66,50,68,51,70,41,41,51,55,82,38,34,77,53,42,34,53,43,35,70,76,38,56,55,31,44,75,67,35,20,41,70,65,44,25,50,47,35,56,71,74,38,82,83,76,65,96,76,60,76,81,128